Protein AF-A0A0B6YAU0-F1 (afdb_monomer)

Foldseek 3Di:
DVVVVVVVVVVVVVVVVVVVVVLVVLLVQCVVQVVQFKKWKAFQVLVVPPPDDDDDPVPPPPWDWAFDDDDNQMTITGTPPFAEDEQAAWEFEVVQCVVPPPPVDPPFWWKKKWWKDFDPDLVVVLVVLVVDPPVQADELVVFWGWGTWDPPPRTITITIGGSVSVSVQSVCNRVVRYDYDSGIDTRIMMTHHYDYHHHYPDDPPPPPDPPVPPDPDDDDDDDDDDDDDDDDDDDDDDDDDDDDDDDDDDDDDDDDD

Nearest PDB structures (foldseek):
  4nl4-assembly1_H  TM=3.485E-01  e=1.132E-01  Klebsiella pneumoniae subsp. pneumoniae MGH 78578
  3egn-assembly1_A  TM=3.105E-01  e=4.597E+00  Homo sapiens
  6fxd-assembly1_B-2  TM=3.832E-01  e=7.939E+00  Pseudomonas fluorescens
  2pd1-assembly1_A  TM=3.418E-01  e=8.436E+00  Nitrosomonas europaea

Sequence (257 aa):
MLFLTFGNLLMLSIRFVSETIRYRNYWRIMQRLIRTASILVHRSKSFQSNSLLRPSLLDLAESSENGEFLDDYIRISSLQPVQKIDLSSWTAYTSYLETHNVVKEPNQNICILMEARRPRDLNKFVDNTMRIPPAYRVHVLSLGCPIAWKTAEPFGIILHCSFSGLVSLSDAFGQGRLTLDEDLELTGFATVTTTGSPQKLVPQLGETLSVKENDYFSRRDHSGVVEETSLELRRGECSVPLDVSNQERRSAAPLDV

Mean predicted aligned error: 14.08 Å

Secondary structure (DSSP, 8-state):
-HHHHHHHHHHHHHHHHHHHHHHHHHHHHHHHHTTTSEEEEEETTTTTTSTTSS--SS--TT-EEEEEEE-SSEEEEEEESPPEEE-TT-EE-HHHHHHH-----GGG-EEEEEEEE--S-HHHHHHHHHTS-GGG-EEGGGT-EEEEEE-SSSEEEEEEE-HHHHHHHHHHHHTT-EE--TT-EEEEEEEEEEES-PEESS--TT--------S-----------------------PPPP---------------

Radius of gyration: 27.41 Å; Cα contacts (8 Å, |Δi|>4): 334; chains: 1; bounding box: 76×69×85 Å

Structure (mmCIF, N/CA/C/O backbone):
data_AF-A0A0B6YAU0-F1
#
_entry.id   AF-A0A0B6YAU0-F1
#
loop_
_atom_site.group_PDB
_atom_site.id
_atom_site.type_symbol
_atom_site.label_atom_id
_atom_site.label_alt_id
_atom_site.label_comp_id
_atom_site.label_asym_id
_atom_site.label_entity_id
_atom_site.label_seq_id
_atom_site.pdbx_PDB_ins_code
_atom_site.Cartn_x
_atom_site.Cartn_y
_atom_site.Cartn_z
_atom_site.occupancy
_atom_site.B_iso_or_equiv
_atom_site.auth_seq_id
_atom_site.auth_comp_id
_atom_site.auth_asym_id
_atom_site.auth_atom_id
_atom_site.pdbx_PDB_model_num
ATOM 1 N N . MET A 1 1 ? 27.475 -9.395 -31.698 1.00 76.94 1 MET A N 1
ATOM 2 C CA . MET A 1 1 ? 26.621 -10.099 -30.712 1.00 76.94 1 MET A CA 1
ATOM 3 C C . MET A 1 1 ? 27.115 -9.926 -29.275 1.00 76.94 1 MET A C 1
ATOM 5 O O . MET A 1 1 ? 26.345 -9.415 -28.477 1.00 76.94 1 MET A O 1
ATOM 9 N N . LEU A 1 2 ? 28.383 -10.231 -28.952 1.00 89.38 2 LEU A N 1
ATOM 10 C CA . LEU A 1 2 ? 28.915 -10.139 -27.574 1.00 89.38 2 LEU A CA 1
ATOM 11 C C . LEU A 1 2 ? 28.793 -8.752 -26.909 1.00 89.38 2 LEU A C 1
ATOM 13 O O . LEU A 1 2 ? 28.494 -8.660 -25.723 1.00 89.38 2 LEU A O 1
ATOM 17 N N . PHE A 1 3 ? 28.974 -7.667 -27.668 1.00 89.44 3 PHE A N 1
ATOM 18 C CA . PHE A 1 3 ? 28.852 -6.305 -27.131 1.00 89.44 3 PHE A CA 1
ATOM 19 C C . PHE A 1 3 ? 27.415 -5.967 -26.688 1.00 89.44 3 PHE A C 1
ATOM 21 O O . PHE A 1 3 ? 27.214 -5.381 -25.629 1.00 89.44 3 PHE A O 1
ATOM 28 N N . LEU A 1 4 ? 26.406 -6.401 -27.455 1.00 91.56 4 LEU A N 1
ATOM 29 C CA . LEU A 1 4 ? 24.991 -6.179 -27.127 1.00 91.56 4 LEU A CA 1
ATOM 30 C C . LEU A 1 4 ? 24.555 -7.009 -25.916 1.00 91.56 4 LEU A C 1
ATOM 32 O O . LEU A 1 4 ? 23.854 -6.507 -25.041 1.00 91.56 4 LEU A O 1
ATOM 36 N N . THR A 1 5 ? 25.004 -8.264 -25.826 1.00 94.25 5 THR A N 1
ATOM 37 C CA . THR A 1 5 ? 24.710 -9.115 -24.665 1.00 94.25 5 THR A CA 1
ATOM 38 C C . THR A 1 5 ? 25.368 -8.578 -23.397 1.00 94.25 5 THR A C 1
ATOM 40 O O . THR A 1 5 ? 24.729 -8.561 -22.348 1.00 94.25 5 THR A O 1
ATOM 43 N N . PHE A 1 6 ? 26.605 -8.077 -23.493 1.00 95.06 6 PHE A N 1
ATOM 44 C CA . PHE A 1 6 ? 27.296 -7.455 -22.363 1.00 95.06 6 PHE A CA 1
ATOM 45 C C . PHE A 1 6 ? 26.604 -6.162 -21.912 1.00 95.06 6 PHE A C 1
ATOM 47 O O . PHE A 1 6 ? 26.377 -5.980 -20.718 1.00 95.06 6 PHE A O 1
ATOM 54 N N . GLY A 1 7 ? 26.188 -5.308 -22.854 1.00 94.62 7 GLY A N 1
ATOM 55 C CA . GLY A 1 7 ? 25.425 -4.094 -22.550 1.00 94.62 7 GLY A CA 1
ATOM 56 C C . GLY A 1 7 ? 24.106 -4.389 -21.826 1.00 94.62 7 GLY A C 1
ATOM 57 O O . GLY A 1 7 ? 23.814 -3.773 -20.803 1.00 94.62 7 GLY A O 1
ATOM 58 N N . ASN A 1 8 ? 23.343 -5.383 -22.292 1.00 93.25 8 ASN A N 1
ATOM 59 C CA . ASN A 1 8 ? 22.102 -5.798 -21.632 1.00 93.25 8 ASN A CA 1
ATOM 60 C C . ASN A 1 8 ? 22.349 -6.359 -20.224 1.00 93.25 8 ASN A C 1
ATOM 62 O O . ASN A 1 8 ? 21.618 -6.021 -19.294 1.00 93.25 8 ASN A O 1
ATOM 66 N N . LEU A 1 9 ? 23.392 -7.173 -20.044 1.00 94.75 9 LEU A N 1
ATOM 67 C CA . LEU A 1 9 ? 23.747 -7.733 -18.740 1.00 94.75 9 LEU A CA 1
ATOM 68 C C . LEU A 1 9 ? 24.193 -6.643 -17.755 1.00 94.75 9 LEU A C 1
ATOM 70 O O . LEU A 1 9 ? 23.787 -6.664 -16.591 1.00 94.75 9 LEU A O 1
ATOM 74 N N . LEU A 1 10 ? 24.957 -5.653 -18.226 1.00 95.12 10 LEU A N 1
ATOM 75 C CA . LEU A 1 10 ? 25.342 -4.487 -17.433 1.00 95.12 10 LEU A CA 1
ATOM 76 C C . LEU A 1 10 ? 24.108 -3.678 -17.009 1.00 95.12 10 LEU A C 1
ATOM 78 O O . LEU A 1 10 ? 23.966 -3.357 -15.831 1.00 95.12 10 LEU A O 1
ATOM 82 N N . MET A 1 11 ? 23.181 -3.409 -17.932 1.00 93.44 11 MET A N 1
ATOM 83 C CA . MET A 1 11 ? 21.942 -2.682 -17.631 1.00 93.44 11 MET A CA 1
ATOM 84 C C . MET A 1 11 ? 21.054 -3.427 -16.629 1.00 93.44 11 MET A C 1
ATOM 86 O O . MET A 1 11 ? 20.504 -2.805 -15.719 1.00 93.44 11 MET A O 1
ATOM 90 N N . LEU A 1 12 ? 20.940 -4.752 -16.754 1.00 93.31 12 LEU A N 1
ATOM 91 C CA . LEU A 1 12 ? 20.223 -5.585 -15.785 1.00 93.31 12 LEU A CA 1
ATOM 92 C C . LEU A 1 12 ? 20.888 -5.545 -14.407 1.00 93.31 12 LEU A C 1
ATOM 94 O O . LEU A 1 12 ? 20.199 -5.390 -13.402 1.00 93.31 12 LEU A O 1
ATOM 98 N N . SER A 1 13 ? 22.219 -5.608 -14.361 1.00 93.81 13 SER A N 1
ATOM 99 C CA . SER A 1 13 ? 22.981 -5.539 -13.110 1.00 93.81 13 SER A CA 1
ATOM 100 C C . SER A 1 13 ? 22.808 -4.184 -12.419 1.00 93.81 13 SER A C 1
ATOM 102 O O . SER A 1 13 ? 22.549 -4.134 -11.220 1.00 93.81 13 SER A O 1
ATOM 104 N N . ILE A 1 14 ? 22.875 -3.081 -13.173 1.00 93.25 14 ILE A N 1
ATOM 105 C CA . ILE A 1 14 ? 22.657 -1.726 -12.645 1.00 93.25 14 ILE A CA 1
ATOM 106 C C . ILE A 1 14 ? 21.236 -1.586 -12.088 1.00 93.25 14 ILE A C 1
ATOM 108 O O . ILE A 1 14 ? 21.062 -1.060 -10.988 1.00 93.25 14 ILE A O 1
ATOM 112 N N . ARG A 1 15 ? 20.224 -2.087 -12.809 1.00 89.12 15 ARG A N 1
ATOM 113 C CA . ARG A 1 15 ? 18.831 -2.080 -12.336 1.00 89.12 15 ARG A CA 1
ATOM 114 C C . ARG A 1 15 ? 18.668 -2.885 -11.053 1.00 89.12 15 ARG A C 1
ATOM 116 O O . ARG A 1 15 ? 18.127 -2.359 -10.090 1.00 89.12 15 ARG A O 1
ATOM 123 N N . PHE A 1 16 ? 19.206 -4.101 -11.009 1.00 90.12 16 PHE A N 1
ATOM 124 C CA . PHE A 1 16 ? 19.143 -4.956 -9.827 1.00 90.12 16 PHE A CA 1
ATOM 125 C C . PHE A 1 16 ? 19.805 -4.305 -8.605 1.00 90.12 16 PHE A C 1
ATOM 127 O O . PHE A 1 16 ? 19.235 -4.292 -7.513 1.00 90.12 16 PHE A O 1
ATOM 134 N N . VAL A 1 17 ? 20.990 -3.713 -8.782 1.00 93.00 17 VAL A N 1
ATOM 135 C CA . VAL A 1 17 ? 21.693 -2.997 -7.707 1.00 93.00 17 VAL A CA 1
ATOM 136 C C . VAL A 1 17 ? 20.882 -1.787 -7.242 1.00 93.00 17 VAL A C 1
ATOM 138 O O . VAL A 1 17 ? 20.733 -1.584 -6.037 1.00 93.00 17 VAL A O 1
ATOM 141 N N . SER A 1 18 ? 20.316 -1.014 -8.171 1.00 89.06 18 SER A N 1
ATOM 142 C CA . SER A 1 18 ? 19.471 0.141 -7.854 1.00 89.06 18 SER A CA 1
ATOM 143 C C . SER A 1 18 ? 18.229 -0.263 -7.053 1.00 89.06 18 SER A C 1
ATOM 145 O O . SER A 1 18 ? 17.986 0.299 -5.984 1.00 89.06 18 SER A O 1
ATOM 147 N N . GLU A 1 19 ? 17.499 -1.286 -7.503 1.00 88.06 19 GLU A N 1
ATOM 148 C CA . GLU A 1 19 ? 16.319 -1.821 -6.812 1.00 88.06 19 GLU A CA 1
ATOM 149 C C . GLU A 1 19 ? 16.678 -2.352 -5.420 1.00 88.06 19 GLU A C 1
ATOM 151 O O . GLU A 1 19 ? 15.989 -2.057 -4.443 1.00 88.06 19 GLU A O 1
ATOM 156 N N . THR A 1 20 ? 17.808 -3.052 -5.298 1.00 90.00 20 THR A N 1
ATOM 157 C CA . THR A 1 20 ? 18.287 -3.588 -4.017 1.00 90.00 20 THR A CA 1
ATOM 158 C C . THR A 1 20 ? 18.634 -2.474 -3.031 1.00 90.00 20 THR A C 1
ATOM 160 O O . THR A 1 20 ? 18.247 -2.536 -1.862 1.00 90.00 20 THR A O 1
ATOM 163 N N . ILE A 1 21 ? 19.354 -1.437 -3.475 1.00 90.25 21 ILE A N 1
ATOM 164 C CA . ILE A 1 21 ? 19.702 -0.279 -2.637 1.00 90.25 21 ILE A CA 1
ATOM 165 C C . ILE A 1 21 ? 18.430 0.435 -2.183 1.00 90.25 21 ILE A C 1
ATOM 167 O O . ILE A 1 21 ? 18.294 0.761 -1.001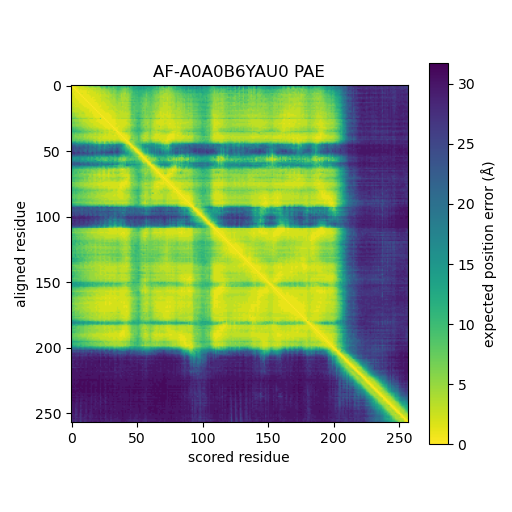 1.00 90.25 21 ILE A O 1
ATOM 171 N N . ARG A 1 22 ? 17.489 0.636 -3.109 1.00 87.50 22 ARG A N 1
ATOM 172 C CA . ARG A 1 22 ? 16.214 1.296 -2.847 1.00 87.50 22 ARG A CA 1
ATOM 173 C C . ARG A 1 22 ? 15.397 0.535 -1.801 1.00 87.50 22 ARG A C 1
ATOM 175 O O . ARG A 1 22 ? 15.045 1.116 -0.777 1.00 87.50 22 ARG A O 1
ATOM 182 N N . TYR A 1 23 ? 15.220 -0.774 -1.983 1.00 89.44 23 TYR A N 1
ATOM 183 C CA . TYR A 1 23 ? 14.543 -1.644 -1.018 1.00 89.44 23 TYR A CA 1
ATOM 184 C C . TYR A 1 23 ? 15.199 -1.584 0.371 1.00 89.44 23 TYR A C 1
ATOM 186 O O . TYR A 1 23 ? 14.520 -1.445 1.389 1.00 89.44 23 TYR A O 1
ATOM 194 N N . ARG A 1 24 ? 16.539 -1.608 0.433 1.00 91.38 24 ARG A N 1
ATOM 195 C CA . ARG A 1 24 ? 17.283 -1.499 1.701 1.00 91.38 24 ARG A CA 1
ATOM 196 C C . ARG A 1 24 ? 17.061 -0.164 2.407 1.00 91.38 24 ARG A C 1
ATOM 198 O O . ARG A 1 24 ? 17.038 -0.126 3.638 1.00 91.38 24 ARG A O 1
ATOM 205 N N . ASN A 1 25 ? 16.935 0.923 1.651 1.00 90.31 25 ASN A N 1
ATOM 206 C CA . ASN A 1 25 ? 16.669 2.244 2.210 1.00 90.31 25 ASN A CA 1
ATOM 207 C C . ASN A 1 25 ? 15.240 2.328 2.758 1.00 90.31 25 ASN A C 1
ATOM 209 O O . ASN A 1 25 ? 15.075 2.753 3.901 1.00 90.31 25 ASN A O 1
ATOM 213 N N . TYR A 1 26 ? 14.242 1.835 2.013 1.00 88.88 26 TYR A N 1
ATOM 214 C CA . TYR A 1 26 ? 12.853 1.755 2.484 1.00 88.88 26 TYR A CA 1
ATOM 215 C C . TYR A 1 26 ? 12.758 0.975 3.790 1.00 88.88 26 TYR A C 1
ATOM 217 O O . TYR A 1 26 ? 12.224 1.476 4.778 1.00 88.88 26 TYR A O 1
ATOM 225 N N . TRP A 1 27 ? 13.355 -0.220 3.806 1.00 92.94 27 TRP A N 1
ATOM 226 C CA . TRP A 1 27 ? 13.378 -1.104 4.963 1.00 92.94 27 TRP A CA 1
ATOM 227 C C . TRP A 1 27 ? 13.888 -0.380 6.211 1.00 92.94 27 TRP A C 1
ATOM 229 O O . TRP A 1 27 ? 13.237 -0.388 7.250 1.00 92.94 27 TRP A O 1
ATOM 239 N N . ARG A 1 28 ? 15.036 0.303 6.121 1.00 93.62 28 ARG A N 1
ATOM 240 C CA . ARG A 1 28 ? 15.627 1.007 7.271 1.00 93.62 28 ARG A CA 1
ATOM 241 C C . ARG A 1 28 ? 14.755 2.149 7.776 1.00 93.62 28 ARG A C 1
ATOM 243 O O . ARG A 1 28 ? 14.601 2.301 8.986 1.00 93.62 28 ARG A O 1
ATOM 250 N N . ILE A 1 29 ? 14.215 2.951 6.862 1.00 92.88 29 ILE A N 1
ATOM 251 C CA . ILE A 1 29 ? 13.404 4.118 7.215 1.00 92.88 29 ILE A CA 1
ATOM 252 C C . ILE A 1 29 ? 12.101 3.656 7.862 1.00 92.88 29 ILE A C 1
ATOM 254 O O . ILE A 1 29 ? 11.787 4.087 8.968 1.00 92.88 29 ILE A O 1
ATOM 258 N N . MET A 1 30 ? 11.400 2.701 7.253 1.00 93.12 30 MET A N 1
ATOM 259 C CA . MET A 1 30 ? 10.167 2.149 7.815 1.00 93.12 30 MET A CA 1
ATOM 260 C C . MET A 1 30 ? 10.405 1.468 9.164 1.00 93.12 30 MET A C 1
ATOM 262 O O . MET A 1 30 ? 9.624 1.663 10.089 1.00 93.12 30 MET A O 1
ATOM 266 N N . GLN A 1 31 ? 11.509 0.732 9.320 1.00 93.25 31 GLN A N 1
ATOM 267 C CA . GLN A 1 31 ? 11.840 0.065 10.581 1.00 93.25 31 GLN A CA 1
ATOM 268 C C . GLN A 1 31 ? 12.091 1.069 11.714 1.00 93.25 31 GLN A C 1
ATOM 270 O O . GLN A 1 31 ? 11.776 0.787 12.872 1.00 93.25 31 GLN A O 1
ATOM 275 N N . ARG A 1 32 ? 12.649 2.242 11.391 1.00 92.56 32 ARG A N 1
ATOM 276 C CA . ARG A 1 32 ? 12.799 3.347 12.342 1.00 92.56 32 ARG A CA 1
ATOM 277 C C . ARG A 1 32 ? 11.441 3.950 12.694 1.00 92.56 32 ARG A C 1
ATOM 279 O O . ARG A 1 32 ? 11.136 4.096 13.872 1.00 92.56 32 ARG A O 1
ATOM 286 N N . LEU A 1 33 ? 10.647 4.283 11.678 1.00 92.00 33 LEU A N 1
ATOM 287 C CA . LEU A 1 33 ? 9.403 5.032 11.843 1.00 92.00 33 LEU A CA 1
ATOM 288 C C . LEU A 1 33 ? 8.309 4.240 12.544 1.00 92.00 33 LEU A C 1
ATOM 290 O O . LEU A 1 33 ? 7.585 4.807 13.352 1.00 92.00 33 LEU A O 1
ATOM 294 N N . ILE A 1 34 ? 8.221 2.932 12.305 1.00 91.00 34 ILE A N 1
ATOM 295 C CA . ILE A 1 34 ? 7.114 2.117 12.817 1.00 91.00 34 ILE A CA 1
ATOM 296 C C . ILE A 1 34 ? 7.027 2.073 14.347 1.00 91.00 34 ILE A C 1
ATOM 298 O O . ILE A 1 34 ? 5.989 1.739 14.908 1.00 91.00 34 ILE A O 1
ATOM 302 N N . ARG A 1 35 ? 8.125 2.403 15.032 1.00 86.69 35 ARG A N 1
ATOM 303 C CA . ARG A 1 35 ? 8.190 2.451 16.496 1.00 86.69 35 ARG A CA 1
ATOM 304 C C . ARG A 1 35 ? 7.756 3.795 17.075 1.00 86.69 35 ARG A C 1
ATOM 306 O O . ARG A 1 35 ? 7.475 3.859 18.266 1.00 86.69 35 ARG A O 1
ATOM 313 N N . THR A 1 36 ? 7.763 4.860 16.275 1.00 87.88 36 THR A N 1
ATOM 314 C CA . THR A 1 36 ? 7.652 6.243 16.765 1.00 87.88 36 THR A CA 1
ATOM 315 C C . THR A 1 36 ? 6.527 7.038 16.117 1.00 87.88 36 THR A C 1
ATOM 317 O O . THR A 1 36 ? 6.122 8.062 16.665 1.00 87.88 36 THR A O 1
ATOM 320 N N . ALA A 1 37 ? 6.047 6.620 14.948 1.00 91.19 37 ALA A N 1
ATOM 321 C CA . ALA A 1 37 ? 5.083 7.362 14.154 1.00 91.19 37 ALA A CA 1
ATOM 322 C C . ALA A 1 37 ? 4.239 6.429 13.278 1.00 91.19 37 ALA A C 1
ATOM 324 O O . ALA A 1 37 ? 4.594 5.276 13.018 1.00 91.19 37 ALA A O 1
ATOM 325 N N . SER A 1 38 ? 3.132 6.969 12.780 1.00 92.38 38 SER A N 1
ATOM 326 C CA . SER A 1 38 ? 2.416 6.366 11.662 1.00 92.38 38 SER A CA 1
ATOM 327 C C . SER A 1 38 ? 3.174 6.648 10.365 1.00 92.38 38 SER A C 1
ATOM 329 O O . SER A 1 38 ? 3.683 7.746 10.162 1.00 92.38 38 SER A O 1
ATOM 331 N N . ILE A 1 39 ? 3.282 5.656 9.492 1.00 94.00 39 ILE A N 1
ATOM 332 C CA . ILE A 1 39 ? 3.971 5.757 8.207 1.00 94.00 39 ILE A CA 1
ATOM 333 C C . ILE A 1 39 ? 2.911 5.999 7.148 1.00 94.00 39 ILE A C 1
ATOM 335 O O . ILE A 1 39 ? 2.078 5.125 6.942 1.00 94.00 39 ILE A O 1
ATOM 339 N N . LEU A 1 40 ? 2.962 7.139 6.469 1.00 93.50 40 LEU A N 1
ATOM 340 C CA . LEU A 1 40 ? 2.121 7.462 5.322 1.00 93.50 40 LEU A CA 1
ATOM 341 C C . LEU A 1 40 ? 2.893 7.205 4.030 1.00 93.50 40 LEU A C 1
ATOM 343 O O . LEU A 1 40 ? 4.035 7.648 3.889 1.00 93.50 40 LEU A O 1
ATOM 347 N N . VAL A 1 41 ? 2.274 6.503 3.084 1.00 93.00 41 VAL A N 1
ATOM 348 C CA . VAL A 1 41 ? 2.877 6.163 1.794 1.00 93.00 41 VAL A CA 1
ATOM 349 C C . VAL A 1 41 ? 1.995 6.669 0.663 1.00 93.00 41 VAL A C 1
ATOM 351 O O . VAL A 1 41 ? 0.866 6.212 0.482 1.00 93.00 41 VAL A O 1
ATOM 354 N N . HIS A 1 42 ? 2.547 7.580 -0.137 1.00 91.31 42 HIS A N 1
ATOM 355 C CA . HIS A 1 42 ? 1.910 8.163 -1.318 1.00 91.31 42 HIS A CA 1
ATOM 356 C C . HIS A 1 42 ? 2.766 7.943 -2.566 1.00 91.31 42 HIS A C 1
ATOM 358 O O . HIS A 1 42 ? 3.987 7.805 -2.480 1.00 91.31 42 HIS A O 1
ATOM 364 N N . ARG A 1 43 ? 2.146 7.951 -3.753 1.00 89.50 43 ARG A N 1
ATOM 365 C CA . ARG A 1 43 ? 2.913 8.004 -5.005 1.00 89.50 43 ARG A CA 1
ATOM 366 C C . ARG A 1 43 ? 3.492 9.407 -5.181 1.00 89.50 43 ARG A C 1
ATOM 368 O O . ARG A 1 43 ? 2.786 10.404 -5.035 1.00 89.50 43 ARG A O 1
ATOM 375 N N . SER A 1 44 ? 4.763 9.486 -5.561 1.00 84.81 44 SER A N 1
ATOM 376 C CA . SER A 1 44 ? 5.492 10.754 -5.720 1.00 84.81 44 SER A CA 1
ATOM 377 C C . SER A 1 44 ? 4.783 11.716 -6.691 1.00 84.81 44 SER A C 1
ATOM 379 O O . SER A 1 44 ? 4.583 12.895 -6.401 1.00 84.81 44 SER A O 1
ATOM 381 N N . LYS A 1 45 ? 4.266 11.183 -7.807 1.00 75.88 45 LYS A N 1
ATOM 382 C CA . LYS A 1 45 ? 3.577 11.959 -8.855 1.00 75.88 45 LYS A CA 1
ATOM 383 C C . LYS A 1 45 ? 2.129 12.344 -8.523 1.00 75.88 45 LYS A C 1
ATOM 385 O O . LYS A 1 45 ? 1.603 13.271 -9.131 1.00 75.88 45 LYS A O 1
ATOM 390 N N . SER A 1 46 ? 1.457 11.649 -7.600 1.00 62.69 46 SER A N 1
ATOM 391 C CA . SER A 1 46 ? 0.039 11.910 -7.295 1.00 62.69 46 SER A CA 1
ATOM 392 C C . SER A 1 46 ? -0.162 13.044 -6.291 1.00 62.69 46 SER A C 1
ATOM 394 O O . SER A 1 46 ? -1.232 13.652 -6.278 1.00 62.69 46 SER A O 1
ATOM 396 N N . PHE A 1 47 ? 0.859 13.365 -5.491 1.00 54.41 47 PHE A N 1
ATOM 397 C CA . PHE A 1 47 ? 0.766 14.379 -4.438 1.00 54.41 47 PHE A CA 1
ATOM 398 C C . PHE A 1 47 ? 0.523 15.797 -4.983 1.00 54.41 47 PHE A C 1
ATOM 400 O O . PHE A 1 47 ? -0.138 16.600 -4.339 1.00 54.41 47 PHE A O 1
ATOM 407 N N . GLN A 1 48 ? 0.983 16.102 -6.200 1.00 50.84 48 GLN A N 1
ATOM 408 C CA . GLN A 1 48 ? 0.895 17.458 -6.755 1.00 50.84 48 GLN A CA 1
ATOM 409 C C . GLN A 1 48 ? -0.495 17.853 -7.292 1.00 50.84 48 GLN A C 1
ATOM 411 O O . GLN A 1 48 ? -0.678 19.013 -7.644 1.00 50.84 48 GLN A O 1
ATOM 416 N N . SER A 1 49 ? -1.472 16.937 -7.388 1.00 48.22 49 SER A N 1
ATOM 417 C CA . SER A 1 49 ? -2.700 17.201 -8.170 1.00 48.22 49 SER A CA 1
ATOM 418 C C . SER A 1 49 ? -4.044 17.051 -7.449 1.00 48.22 49 SER A C 1
ATOM 420 O O . SER A 1 49 ? -5.047 17.478 -8.013 1.00 48.22 49 SER A O 1
ATOM 422 N N . ASN A 1 50 ? -4.118 16.487 -6.235 1.00 48.41 50 ASN A N 1
ATOM 423 C CA . ASN A 1 50 ? -5.413 16.057 -5.669 1.00 48.41 50 ASN A CA 1
ATOM 424 C C . ASN A 1 50 ? -5.762 16.555 -4.252 1.00 48.41 50 ASN A C 1
ATOM 426 O O . ASN A 1 50 ? -6.822 16.187 -3.754 1.00 48.41 50 ASN A O 1
ATOM 430 N N . SER A 1 51 ? -4.949 17.390 -3.598 1.00 45.78 51 SER A N 1
ATOM 431 C CA . SER A 1 51 ? -5.095 17.643 -2.151 1.00 45.78 51 SER A CA 1
ATOM 432 C C . SER A 1 51 ? -6.109 18.719 -1.729 1.00 45.78 51 SER A C 1
ATOM 434 O O . SER A 1 51 ? -6.173 19.019 -0.546 1.00 45.78 51 SER A O 1
ATOM 436 N N . LEU A 1 52 ? -6.876 19.342 -2.634 1.00 47.19 52 LEU A N 1
ATOM 437 C CA . LEU A 1 52 ? -7.661 20.535 -2.257 1.00 47.19 52 LEU A CA 1
ATOM 438 C C . LEU A 1 52 ? -9.184 20.360 -2.198 1.00 47.19 52 LEU A C 1
ATOM 440 O O . LEU A 1 52 ? -9.853 21.279 -1.742 1.00 47.19 52 LEU A O 1
ATOM 444 N N . LEU A 1 53 ? -9.765 19.241 -2.651 1.00 50.38 53 LEU A N 1
ATOM 445 C CA . LEU A 1 53 ? -11.230 19.170 -2.834 1.00 50.38 53 LEU A CA 1
ATOM 446 C C . LEU A 1 53 ? -11.920 17.878 -2.380 1.00 50.38 53 LEU A C 1
ATOM 448 O O . LEU A 1 53 ? -13.120 17.740 -2.623 1.00 50.38 53 LEU A O 1
ATOM 452 N N . ARG A 1 54 ? -11.230 16.912 -1.761 1.00 58.41 54 ARG A N 1
ATOM 453 C CA . ARG A 1 54 ? -11.893 15.669 -1.332 1.00 58.41 54 ARG A CA 1
ATOM 454 C C . ARG A 1 54 ? -11.519 15.256 0.086 1.00 58.41 54 ARG A C 1
ATOM 456 O O . ARG A 1 54 ? -10.331 15.241 0.386 1.00 58.41 54 ARG A O 1
ATOM 463 N N . PRO A 1 55 ? -12.512 14.871 0.912 1.00 62.94 55 PRO A N 1
ATOM 464 C CA . PRO A 1 55 ? -12.242 14.263 2.204 1.00 62.94 55 PRO A CA 1
ATOM 465 C C . PRO A 1 55 ? -11.502 12.945 1.966 1.00 62.94 55 PRO A C 1
ATOM 467 O O . PRO A 1 55 ? -12.012 12.061 1.275 1.00 62.94 55 PRO A O 1
ATOM 470 N N . SER A 1 56 ? -10.290 12.841 2.496 1.00 78.19 56 SER A N 1
ATOM 471 C CA . SER A 1 56 ? -9.498 11.613 2.519 1.00 78.19 56 SER A CA 1
ATOM 472 C C . SER A 1 56 ? -9.591 11.008 3.919 1.00 78.19 56 SER A C 1
ATOM 474 O O . SER A 1 56 ? -9.671 11.733 4.908 1.00 78.19 56 SER A O 1
ATOM 476 N N . LEU A 1 57 ? -9.589 9.677 4.020 1.00 74.50 57 LEU A N 1
ATOM 477 C CA . LEU A 1 57 ? -9.470 8.998 5.317 1.00 74.50 57 LEU A CA 1
ATOM 478 C C . LEU A 1 57 ? -8.070 9.170 5.914 1.00 74.50 57 LEU A C 1
ATOM 480 O O . LEU A 1 57 ? -7.888 8.962 7.111 1.00 74.50 57 LEU A O 1
ATOM 484 N N . LEU A 1 58 ? -7.094 9.511 5.072 1.00 75.69 58 LEU A N 1
ATOM 485 C CA . LEU A 1 58 ? -5.712 9.775 5.452 1.00 75.69 58 LEU A CA 1
ATOM 486 C C . LEU A 1 58 ? -5.493 11.241 5.852 1.00 75.69 58 LEU A C 1
ATOM 488 O O . LEU A 1 58 ? -4.483 11.538 6.487 1.00 75.69 58 LEU A O 1
ATOM 492 N N . ASP A 1 59 ? -6.429 12.138 5.523 1.00 70.44 59 ASP A N 1
ATOM 493 C CA . ASP A 1 59 ? -6.403 13.547 5.928 1.00 70.44 59 ASP A CA 1
ATOM 494 C C . ASP A 1 59 ? -6.939 13.678 7.360 1.00 70.44 59 ASP A C 1
ATOM 496 O O . ASP A 1 59 ? -8.080 14.063 7.630 1.00 70.44 59 ASP A O 1
ATOM 500 N N . LEU A 1 60 ? -6.119 13.218 8.303 1.00 65.69 60 LEU A N 1
ATOM 501 C CA . LEU A 1 60 ? -6.420 13.271 9.726 1.00 65.69 60 LEU A CA 1
ATOM 502 C C . LEU A 1 60 ? -6.103 14.685 10.212 1.00 65.69 60 LEU A C 1
ATOM 504 O O . LEU A 1 60 ? -4.936 15.077 10.276 1.00 65.69 60 LEU A O 1
ATOM 508 N N . ALA A 1 61 ? -7.171 15.424 10.532 1.00 57.19 61 ALA A N 1
ATOM 509 C CA . ALA A 1 61 ? -7.262 16.881 10.703 1.00 57.19 61 ALA A CA 1
ATOM 510 C C . ALA A 1 61 ? -6.304 17.543 11.723 1.00 57.19 61 ALA A C 1
ATOM 512 O O . ALA A 1 61 ? -6.364 18.752 11.926 1.00 57.19 61 ALA A O 1
ATOM 513 N N . GLU A 1 62 ? -5.409 16.786 12.354 1.00 64.81 62 GLU A N 1
ATOM 514 C CA . GLU A 1 62 ? -4.469 17.260 13.379 1.00 64.81 62 GLU A CA 1
ATOM 515 C C . GLU A 1 62 ? -3.067 16.640 13.232 1.00 64.81 62 GLU A C 1
ATOM 517 O O . GLU A 1 62 ? -2.253 16.691 14.155 1.00 64.81 62 GLU A O 1
ATOM 522 N N . SER A 1 63 ? -2.773 16.012 12.091 1.00 74.81 63 SER A N 1
ATOM 523 C CA . SER A 1 63 ? -1.500 15.321 11.888 1.00 74.81 63 SER A CA 1
ATOM 524 C C . SER A 1 63 ? -0.427 16.235 11.293 1.00 74.81 63 SER A C 1
ATOM 526 O O . SER A 1 63 ? -0.633 16.916 10.291 1.00 74.81 63 SER A O 1
ATOM 528 N N . SER A 1 64 ? 0.750 16.241 11.922 1.00 81.50 64 SER A N 1
ATOM 529 C CA . SER A 1 64 ? 1.955 16.823 11.335 1.00 81.50 64 SER A CA 1
ATOM 530 C C . SER A 1 64 ? 2.598 15.790 10.414 1.00 81.50 64 SER A C 1
ATOM 532 O O . SER A 1 64 ? 2.946 14.693 10.864 1.00 81.50 64 SER A O 1
ATOM 534 N N . GLU A 1 65 ? 2.724 16.129 9.130 1.00 87.31 65 GLU A N 1
ATOM 535 C CA . GLU A 1 65 ? 3.370 15.296 8.118 1.00 87.31 65 GLU A CA 1
ATOM 536 C C . GLU A 1 65 ? 4.826 15.735 7.917 1.00 87.31 65 GLU A C 1
ATOM 538 O O . GLU A 1 65 ? 5.097 16.798 7.356 1.00 87.31 65 GLU A O 1
ATOM 543 N N . ASN A 1 66 ? 5.775 14.879 8.299 1.00 87.25 66 ASN A N 1
ATOM 544 C CA . ASN A 1 66 ? 7.193 15.095 8.022 1.00 87.25 66 ASN A CA 1
ATOM 545 C C . ASN A 1 66 ? 7.653 14.155 6.905 1.00 87.25 66 ASN A C 1
ATOM 547 O O . ASN A 1 66 ? 7.528 12.937 7.012 1.00 87.25 66 ASN A O 1
ATOM 551 N N . GLY A 1 67 ? 8.194 14.706 5.818 1.00 87.75 67 GLY A N 1
ATOM 552 C CA . GLY A 1 67 ? 8.747 13.907 4.722 1.00 87.75 67 GLY A CA 1
ATOM 553 C C . GLY A 1 67 ? 10.054 13.227 5.136 1.00 87.75 67 GLY A C 1
ATOM 554 O O . GLY A 1 67 ? 11.038 13.902 5.422 1.00 87.75 67 GLY A O 1
ATOM 555 N N . GLU A 1 68 ? 10.073 11.895 5.141 1.00 91.06 68 GLU A N 1
ATOM 556 C CA . GLU A 1 68 ? 11.219 11.092 5.601 1.00 91.06 68 GLU A CA 1
ATOM 557 C C . GLU A 1 68 ? 12.011 10.514 4.430 1.00 91.06 68 GLU A C 1
ATOM 559 O O . GLU A 1 68 ? 13.226 10.323 4.505 1.00 91.06 68 GLU A O 1
ATOM 564 N N . PHE A 1 69 ? 11.311 10.221 3.335 1.00 90.88 69 PHE A N 1
ATOM 565 C CA . PHE A 1 69 ? 11.901 9.684 2.124 1.00 90.88 69 PHE A CA 1
ATOM 566 C C . PHE A 1 69 ? 11.087 10.090 0.896 1.00 90.88 69 PHE A C 1
ATOM 568 O O . PHE A 1 69 ? 9.855 10.061 0.912 1.00 90.88 69 PHE A O 1
ATOM 575 N N . LEU A 1 70 ? 11.784 10.410 -0.190 1.00 91.50 70 LEU A N 1
ATOM 576 C CA . LEU A 1 70 ? 11.187 10.731 -1.478 1.00 91.50 70 LEU A CA 1
ATOM 577 C C . LEU A 1 70 ? 12.059 10.166 -2.599 1.00 91.50 70 LEU A C 1
ATOM 579 O O . LEU A 1 70 ? 13.266 10.405 -2.624 1.00 91.50 70 LEU A O 1
ATOM 583 N N . ASP A 1 71 ? 11.433 9.464 -3.537 1.00 89.81 71 ASP A N 1
ATOM 584 C CA . ASP A 1 71 ? 12.022 9.132 -4.833 1.00 89.81 71 ASP A CA 1
ATOM 585 C C . ASP A 1 71 ? 11.023 9.379 -5.981 1.00 89.81 71 ASP A C 1
ATOM 587 O O . ASP A 1 71 ? 9.989 10.032 -5.808 1.00 89.81 71 ASP A O 1
ATOM 591 N N . ASP A 1 72 ? 11.339 8.880 -7.177 1.00 88.75 72 ASP A N 1
ATOM 592 C CA . ASP A 1 72 ? 10.516 9.057 -8.380 1.00 88.75 72 ASP A CA 1
ATOM 593 C C . ASP A 1 72 ? 9.154 8.336 -8.319 1.00 88.75 72 ASP A C 1
ATOM 595 O O . ASP A 1 72 ? 8.249 8.637 -9.109 1.00 88.75 72 ASP A O 1
ATOM 599 N N . TYR A 1 73 ? 9.001 7.374 -7.406 1.00 89.88 73 TYR A N 1
ATOM 600 C CA . TYR A 1 73 ? 7.867 6.455 -7.320 1.00 89.88 73 TYR A CA 1
ATOM 601 C C . TYR A 1 73 ? 7.031 6.704 -6.065 1.00 89.88 73 TYR A C 1
ATOM 603 O O . TYR A 1 73 ? 5.807 6.831 -6.163 1.00 89.88 73 TYR A O 1
ATOM 611 N N . ILE A 1 74 ? 7.671 6.822 -4.900 1.00 91.56 74 ILE A N 1
ATOM 612 C CA . ILE A 1 74 ? 7.021 6.955 -3.597 1.00 91.56 74 ILE A CA 1
ATOM 613 C C . ILE A 1 74 ? 7.524 8.147 -2.800 1.00 91.56 74 ILE A C 1
ATOM 615 O O . ILE A 1 74 ? 8.679 8.563 -2.871 1.00 91.56 74 ILE A O 1
ATOM 619 N N . ARG A 1 75 ? 6.626 8.630 -1.952 1.00 92.06 75 ARG A N 1
ATOM 620 C CA . ARG A 1 75 ? 6.923 9.472 -0.807 1.00 92.06 75 ARG A CA 1
ATOM 621 C C . ARG A 1 75 ? 6.513 8.714 0.446 1.00 92.06 75 ARG A C 1
ATOM 623 O O . ARG A 1 75 ? 5.383 8.230 0.526 1.00 92.06 75 ARG A O 1
ATOM 630 N N . ILE A 1 76 ? 7.432 8.623 1.398 1.00 92.88 76 ILE A N 1
ATOM 631 C CA . ILE A 1 76 ? 7.171 8.100 2.735 1.00 92.88 76 ILE A CA 1
ATOM 632 C C . ILE A 1 76 ? 7.267 9.274 3.699 1.00 92.88 76 ILE A C 1
ATOM 634 O O . ILE A 1 76 ? 8.302 9.946 3.770 1.00 92.88 76 ILE A O 1
ATOM 638 N N . SER A 1 77 ? 6.201 9.491 4.451 1.00 93.19 77 SER A N 1
ATOM 639 C CA . SER A 1 77 ? 6.126 10.534 5.463 1.00 93.19 77 SER A CA 1
ATOM 640 C C . SER A 1 77 ? 5.818 9.925 6.827 1.00 93.19 77 SER A C 1
ATOM 642 O O . SER A 1 77 ? 5.145 8.896 6.922 1.00 93.19 77 SER A O 1
ATOM 644 N N . SER A 1 78 ? 6.316 10.547 7.889 1.00 93.00 78 SER A N 1
ATOM 645 C CA . SER A 1 78 ? 5.917 10.238 9.256 1.00 93.00 78 SER A CA 1
ATOM 646 C C . SER A 1 78 ? 4.752 11.137 9.667 1.00 93.00 78 SER A C 1
ATOM 648 O O . SER A 1 78 ? 4.768 12.344 9.434 1.00 93.00 78 SER A O 1
ATOM 650 N N . LEU A 1 79 ? 3.723 10.526 10.248 1.00 90.38 79 LEU A N 1
ATOM 651 C CA . LEU A 1 79 ? 2.555 11.192 10.810 1.00 90.38 79 LEU A CA 1
ATOM 652 C C . LEU A 1 79 ? 2.625 11.128 12.331 1.00 90.38 79 LEU A C 1
ATOM 654 O O . LEU A 1 79 ? 2.742 10.043 12.918 1.00 90.38 79 LEU A O 1
ATOM 658 N N . GLN A 1 80 ? 2.535 12.299 12.955 1.00 88.25 80 GLN A N 1
ATOM 659 C CA . GLN A 1 80 ? 2.419 12.447 14.400 1.00 88.25 80 GLN A CA 1
ATOM 660 C C . GLN A 1 80 ? 1.181 13.284 14.750 1.00 88.25 80 GLN A C 1
ATOM 662 O O . GLN A 1 80 ? 0.967 14.318 14.116 1.00 88.25 80 GLN A O 1
ATOM 667 N N . PRO A 1 81 ? 0.378 12.868 15.748 1.00 88.25 81 PRO A N 1
ATOM 668 C CA . PRO A 1 81 ? 0.535 11.662 16.576 1.00 88.25 81 PRO A CA 1
ATOM 669 C C . PRO A 1 81 ? 0.307 10.348 15.799 1.00 88.25 81 PRO A C 1
ATOM 671 O O . PRO A 1 81 ? -0.103 10.362 14.638 1.00 88.25 81 PRO A O 1
ATOM 674 N N . VAL A 1 82 ? 0.610 9.202 16.428 1.00 89.06 82 VAL A N 1
ATOM 675 C CA . VAL A 1 82 ? 0.289 7.879 15.861 1.00 89.06 82 VAL A CA 1
ATOM 676 C C . VAL A 1 82 ? -1.215 7.804 15.632 1.00 89.06 82 VAL A C 1
ATOM 678 O O . VAL A 1 82 ? -2.008 8.039 16.544 1.00 89.06 82 VAL A O 1
ATOM 681 N N . GLN A 1 83 ? -1.597 7.478 14.404 1.00 91.06 83 GLN A N 1
ATOM 682 C CA . GLN A 1 83 ? -2.984 7.504 13.973 1.00 91.06 83 GLN A CA 1
ATOM 683 C C . GLN A 1 83 ? -3.744 6.329 14.575 1.00 91.06 83 GLN A C 1
ATOM 685 O O . GLN A 1 83 ? -3.262 5.190 14.589 1.00 91.06 83 GLN A O 1
ATOM 690 N N . LYS A 1 84 ? -4.939 6.615 15.085 1.00 92.88 84 LYS A N 1
ATOM 691 C CA . LYS A 1 84 ? -5.790 5.648 15.770 1.00 92.88 84 LYS A CA 1
ATOM 692 C C . LYS A 1 84 ? -7.157 5.602 15.107 1.00 92.88 84 LYS A C 1
ATOM 694 O O . LYS A 1 84 ? -7.792 6.637 14.936 1.00 92.88 84 LYS A O 1
ATOM 699 N N . ILE A 1 85 ? -7.608 4.404 14.756 1.00 92.56 85 ILE A N 1
ATOM 700 C CA . ILE A 1 85 ? -8.885 4.174 14.079 1.00 92.56 85 ILE A CA 1
ATOM 701 C C . ILE A 1 85 ? -9.773 3.312 14.961 1.00 92.56 85 ILE A C 1
ATOM 703 O O . ILE A 1 85 ? -9.391 2.215 15.368 1.00 92.56 85 ILE A O 1
ATOM 707 N N . ASP A 1 86 ? -10.981 3.798 15.224 1.00 93.62 86 ASP A N 1
ATOM 708 C CA . ASP A 1 86 ? -12.031 2.990 15.827 1.00 93.62 86 ASP A CA 1
ATOM 709 C C . ASP A 1 86 ? -12.758 2.165 14.757 1.00 93.62 86 ASP A C 1
ATOM 711 O O . ASP A 1 86 ? -13.317 2.700 13.795 1.00 93.62 86 ASP A O 1
ATOM 715 N N . LEU A 1 87 ? -12.738 0.847 14.940 1.00 93.75 87 LEU A N 1
ATOM 716 C CA . LEU A 1 87 ? -13.355 -0.133 14.057 1.00 93.75 87 LEU A CA 1
ATOM 717 C C . LEU A 1 87 ? -14.838 -0.356 14.359 1.00 93.75 87 LEU A C 1
ATOM 719 O O . LEU A 1 87 ? -15.482 -1.081 13.613 1.00 93.75 87 LEU A O 1
ATOM 723 N N . SER A 1 88 ? -15.413 0.267 15.390 1.00 92.94 88 SER A N 1
ATOM 724 C CA . SER A 1 88 ? -16.825 0.084 15.774 1.00 92.94 88 SER A CA 1
ATOM 725 C C . SER A 1 88 ? -17.839 0.345 14.646 1.00 92.94 88 SER A C 1
ATOM 727 O O . SER A 1 88 ? -18.904 -0.273 14.605 1.00 92.94 88 SER A O 1
ATOM 729 N N . SER A 1 89 ? -17.507 1.244 13.715 1.00 92.25 89 SER A N 1
ATOM 730 C CA . SER A 1 89 ? -18.316 1.583 12.532 1.00 92.25 89 SER A CA 1
ATOM 731 C C . SER A 1 89 ? -17.912 0.826 11.262 1.00 92.25 89 SER A C 1
ATOM 733 O O . SER A 1 89 ? -18.509 1.021 10.204 1.00 92.25 89 SER A O 1
ATOM 735 N N . TRP A 1 90 ? -16.880 -0.012 11.347 1.00 94.06 90 TRP A N 1
ATOM 736 C CA . TRP A 1 90 ? -16.354 -0.780 10.228 1.00 94.06 90 TRP A CA 1
ATOM 737 C C . TRP A 1 90 ? -16.993 -2.161 10.177 1.00 94.06 90 TRP A C 1
ATOM 739 O O . TRP A 1 90 ? -17.513 -2.661 11.170 1.00 94.06 90 TRP A O 1
ATOM 749 N N . THR A 1 91 ? -16.917 -2.803 9.017 1.00 92.62 91 THR A N 1
ATOM 750 C CA . THR A 1 91 ? -17.508 -4.124 8.780 1.00 92.62 91 THR A CA 1
ATOM 751 C C . THR A 1 91 ? -16.433 -5.176 8.551 1.00 92.62 91 THR A C 1
ATOM 753 O O . THR A 1 91 ? -15.467 -4.935 7.832 1.00 92.62 91 THR A O 1
ATOM 756 N N . ALA A 1 92 ? -16.582 -6.347 9.164 1.00 88.88 92 ALA A N 1
ATOM 757 C CA . ALA A 1 92 ? -15.718 -7.500 8.934 1.00 88.88 92 ALA A CA 1
ATOM 758 C C . ALA A 1 92 ? -16.463 -8.570 8.132 1.00 88.88 92 ALA A C 1
ATOM 760 O O . ALA A 1 92 ? -17.574 -8.974 8.491 1.00 88.88 92 ALA A O 1
ATOM 761 N N . TYR A 1 93 ? -15.816 -9.062 7.074 1.00 77.31 93 TYR A N 1
ATOM 762 C CA . TYR A 1 93 ? -16.276 -10.213 6.302 1.00 77.31 93 TYR A CA 1
ATOM 763 C C . TYR A 1 93 ? -15.624 -11.477 6.869 1.00 77.31 93 TYR A C 1
ATOM 765 O O . TYR A 1 93 ? -14.418 -11.688 6.746 1.00 77.31 93 TYR A O 1
ATOM 773 N N . THR A 1 94 ? -16.426 -12.305 7.535 1.00 62.53 94 THR A N 1
ATOM 774 C CA . THR A 1 94 ? -15.977 -13.502 8.266 1.00 62.53 94 THR A CA 1
ATOM 775 C C . THR A 1 94 ? -15.404 -14.591 7.354 1.00 62.53 94 THR A C 1
ATOM 777 O O . THR A 1 94 ? -14.499 -15.310 7.767 1.00 62.53 94 THR A O 1
ATOM 780 N N . SER A 1 95 ? -15.846 -14.659 6.094 1.00 57.75 95 SER A N 1
ATOM 781 C CA . SER A 1 95 ? -15.430 -15.682 5.123 1.00 57.75 95 SER A CA 1
ATOM 782 C C . SER A 1 95 ? -13.927 -15.683 4.812 1.00 57.75 95 SER A C 1
ATOM 784 O O . SER A 1 95 ? -13.342 -16.743 4.584 1.00 57.75 95 SER A O 1
ATOM 786 N N . TYR A 1 96 ? -13.278 -14.514 4.837 1.00 54.88 96 TYR A N 1
ATOM 787 C CA . TYR A 1 96 ? -11.838 -14.394 4.575 1.00 54.88 96 TYR A CA 1
ATOM 788 C C . TYR A 1 96 ? -10.980 -14.746 5.793 1.00 54.88 96 TYR A C 1
ATOM 790 O O . TYR A 1 96 ? -9.912 -15.340 5.642 1.00 54.88 96 TYR A O 1
ATOM 798 N N . LEU A 1 97 ? -11.455 -14.421 6.998 1.00 55.31 97 LEU A N 1
ATOM 799 C CA . LEU A 1 97 ? -10.718 -14.661 8.239 1.00 55.31 97 LEU A CA 1
ATOM 800 C C . LEU A 1 97 ? -10.592 -16.160 8.535 1.00 55.31 97 LEU A C 1
ATOM 802 O O . LEU A 1 97 ? -9.535 -16.618 8.954 1.00 55.31 97 LEU A O 1
ATOM 806 N N . GLU A 1 98 ? -11.630 -16.948 8.258 1.00 55.72 98 GLU A N 1
ATOM 807 C CA . GLU A 1 98 ? -11.650 -18.382 8.577 1.00 55.72 98 GLU A CA 1
ATOM 808 C C . GLU A 1 98 ? -10.703 -19.215 7.693 1.00 55.72 98 GLU A C 1
ATOM 810 O O . GLU A 1 98 ? -10.162 -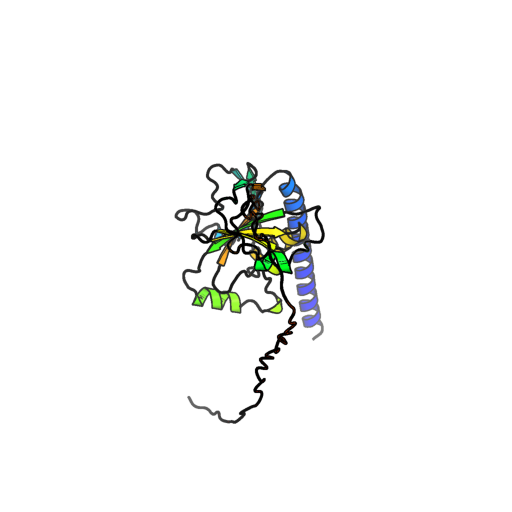20.220 8.147 1.00 55.72 98 GLU A O 1
ATOM 815 N N . THR A 1 99 ? -10.427 -18.766 6.465 1.00 52.34 99 THR A N 1
ATOM 816 C CA . THR A 1 99 ? -9.543 -19.461 5.510 1.00 52.34 99 THR A CA 1
ATOM 817 C C . THR A 1 99 ? -8.094 -18.963 5.520 1.00 52.34 99 THR A C 1
ATOM 819 O O . THR A 1 99 ? -7.193 -19.722 5.170 1.00 52.34 99 THR A O 1
ATOM 822 N N . HIS A 1 100 ? -7.840 -17.719 5.948 1.00 51.19 100 HIS A N 1
ATOM 823 C CA . HIS A 1 100 ? -6.519 -17.071 5.862 1.00 51.19 100 HIS A CA 1
ATOM 824 C C . HIS A 1 100 ? -5.886 -16.768 7.232 1.00 51.19 100 HIS A C 1
ATOM 826 O O . HIS A 1 100 ? -4.920 -16.006 7.322 1.00 51.19 100 HIS A O 1
ATOM 832 N N . ASN A 1 101 ? -6.389 -17.395 8.300 1.00 45.97 101 ASN A N 1
ATOM 833 C CA . ASN A 1 101 ? -5.854 -17.336 9.664 1.00 45.97 101 ASN A CA 1
ATOM 834 C C . ASN A 1 101 ? -4.487 -18.028 9.804 1.00 45.97 101 ASN A C 1
ATOM 836 O O . ASN A 1 101 ? -4.319 -18.932 10.613 1.00 45.97 101 ASN A O 1
ATOM 840 N N . VAL A 1 102 ? -3.470 -17.605 9.052 1.00 49.78 102 VAL A N 1
ATOM 841 C CA . VAL A 1 102 ? -2.085 -17.881 9.434 1.00 49.78 102 VAL A CA 1
ATOM 842 C C . VAL A 1 102 ? -1.147 -16.761 8.974 1.00 49.78 102 VAL A C 1
ATOM 844 O O . VAL A 1 102 ? -0.244 -16.969 8.164 1.00 49.78 102 VAL A O 1
ATOM 847 N N . VAL A 1 103 ? -1.277 -15.560 9.548 1.00 51.59 103 VAL A N 1
ATOM 848 C CA . VAL A 1 103 ? -0.067 -14.737 9.709 1.00 51.59 103 VAL A CA 1
ATOM 849 C C . VAL A 1 103 ? 0.778 -15.468 10.756 1.00 51.59 103 VAL A C 1
ATOM 851 O O . VAL A 1 103 ? 0.543 -15.352 11.955 1.00 51.59 103 VAL A O 1
ATOM 854 N N . LYS A 1 104 ? 1.698 -16.319 10.281 1.00 50.69 104 LYS A N 1
ATOM 855 C CA . LYS A 1 104 ? 2.509 -17.263 11.081 1.00 50.69 104 LYS A CA 1
ATOM 856 C C . LYS A 1 104 ? 3.414 -16.597 12.124 1.00 50.69 104 LYS A C 1
ATOM 858 O O . LYS A 1 104 ? 4.020 -17.300 12.925 1.00 50.69 104 LYS A O 1
ATOM 863 N N . GLU A 1 105 ? 3.512 -15.271 12.135 1.00 52.53 105 GLU A N 1
ATOM 864 C CA . GLU A 1 105 ? 4.453 -14.536 12.975 1.00 52.53 105 GLU A CA 1
ATOM 865 C C . GLU A 1 105 ? 3.734 -13.463 13.808 1.00 52.53 105 GLU A C 1
ATOM 867 O O . GLU A 1 105 ? 3.509 -12.352 13.330 1.00 52.53 105 GLU A O 1
ATOM 872 N N . PRO A 1 106 ? 3.392 -13.753 15.078 1.00 50.28 106 PRO A N 1
ATOM 873 C CA . PRO A 1 106 ? 2.669 -12.819 15.947 1.00 50.28 106 PRO A CA 1
ATOM 874 C C . PRO A 1 106 ? 3.468 -11.556 16.311 1.00 50.28 106 PRO A C 1
ATOM 876 O O . PRO A 1 106 ? 2.899 -10.591 16.817 1.00 50.28 106 PRO A O 1
ATOM 879 N N . ASN A 1 107 ? 4.779 -11.525 16.052 1.00 52.62 107 ASN A N 1
ATOM 880 C CA . ASN A 1 107 ? 5.667 -10.506 16.611 1.00 52.62 107 ASN A CA 1
ATOM 881 C C . ASN A 1 107 ? 5.774 -9.209 15.791 1.00 52.62 107 ASN A C 1
ATOM 883 O O . ASN A 1 107 ? 6.440 -8.280 16.246 1.00 52.62 107 ASN A O 1
ATOM 887 N N . GLN A 1 108 ? 5.140 -9.105 14.616 1.00 63.34 108 GLN A N 1
ATOM 888 C CA . GLN A 1 108 ? 5.134 -7.875 13.803 1.00 63.34 108 GLN A CA 1
ATOM 889 C C . GLN A 1 108 ? 3.810 -7.686 13.046 1.00 63.34 108 GLN A C 1
ATOM 891 O O . GLN A 1 108 ? 3.812 -7.468 11.837 1.00 63.34 108 GLN A O 1
ATOM 896 N N . ASN A 1 109 ? 2.679 -7.779 13.751 1.00 81.75 109 ASN A N 1
ATOM 897 C CA . ASN A 1 109 ? 1.364 -7.484 13.177 1.00 81.75 109 ASN A CA 1
ATOM 898 C C . ASN A 1 109 ? 1.181 -5.969 13.024 1.00 81.75 109 ASN A C 1
ATOM 900 O O . ASN A 1 109 ? 0.901 -5.260 13.991 1.00 81.75 109 ASN A O 1
ATOM 904 N N . ILE A 1 110 ? 1.357 -5.476 11.804 1.00 92.06 110 ILE A N 1
ATOM 905 C CA . ILE A 1 110 ? 1.189 -4.067 11.453 1.00 92.06 110 ILE A CA 1
ATOM 906 C C . ILE A 1 110 ? -0.197 -3.895 10.854 1.00 92.06 110 ILE A C 1
ATOM 908 O O . ILE A 1 110 ? -0.561 -4.611 9.922 1.00 92.06 110 ILE A O 1
ATOM 912 N N . CYS A 1 111 ? -0.950 -2.924 11.364 1.00 93.88 111 CYS A N 1
ATOM 913 C CA . CYS A 1 111 ? -2.220 -2.529 10.771 1.00 93.88 111 CYS A CA 1
ATOM 914 C C . CYS A 1 111 ? -1.983 -1.392 9.777 1.00 93.88 111 CYS A C 1
ATOM 916 O O . CYS A 1 111 ? -1.343 -0.388 10.102 1.00 93.88 111 CYS A O 1
ATOM 918 N N . ILE A 1 112 ? -2.524 -1.541 8.575 1.00 95.19 112 ILE A N 1
ATOM 919 C CA . ILE A 1 112 ? -2.475 -0.544 7.512 1.00 95.19 112 ILE A CA 1
ATOM 920 C C . ILE A 1 112 ? -3.905 -0.128 7.183 1.00 95.19 112 ILE A C 1
ATOM 922 O O . ILE A 1 112 ? -4.735 -0.986 6.897 1.00 95.19 112 ILE A O 1
ATOM 926 N N . LEU A 1 113 ? -4.176 1.176 7.184 1.00 95.50 113 LEU A N 1
ATOM 927 C CA . LEU A 1 113 ? -5.341 1.761 6.531 1.00 95.50 113 LEU A CA 1
ATOM 928 C C . LEU A 1 113 ? -4.988 2.033 5.072 1.00 95.50 113 LEU A C 1
ATOM 930 O O . LEU A 1 113 ? -4.138 2.876 4.792 1.00 95.50 113 LEU A O 1
ATOM 934 N N . MET A 1 114 ? -5.663 1.354 4.155 1.00 95.12 114 MET A N 1
ATOM 935 C CA . MET A 1 114 ? -5.623 1.647 2.729 1.00 95.12 114 MET A CA 1
ATOM 936 C C . MET A 1 114 ? -6.851 2.449 2.334 1.00 95.12 114 MET A C 1
ATOM 938 O O . MET A 1 114 ? -7.973 2.114 2.722 1.00 95.12 114 MET A O 1
ATOM 942 N N . GLU A 1 115 ? -6.624 3.488 1.540 1.00 93.75 115 GLU A N 1
ATOM 943 C CA . GLU A 1 115 ? -7.686 4.260 0.918 1.00 93.75 115 GLU A CA 1
ATOM 944 C C . GLU A 1 115 ? -7.773 3.897 -0.568 1.00 93.75 115 GLU A C 1
ATOM 946 O O . GLU A 1 115 ? -6.771 3.889 -1.293 1.00 93.75 115 GLU A O 1
ATOM 951 N N . ALA A 1 116 ? -8.983 3.579 -1.016 1.00 92.25 116 ALA A N 1
ATOM 952 C CA . ALA A 1 116 ? -9.287 3.259 -2.398 1.00 92.25 116 ALA A CA 1
ATOM 953 C C . ALA A 1 116 ? -10.472 4.085 -2.908 1.00 92.25 116 ALA A C 1
ATOM 955 O O . ALA A 1 116 ? -11.335 4.541 -2.155 1.00 92.25 116 ALA A O 1
ATOM 956 N N . ARG A 1 117 ? -10.534 4.268 -4.223 1.00 91.38 117 ARG A N 1
ATOM 957 C CA . ARG A 1 117 ? -11.631 4.966 -4.898 1.00 91.38 117 ARG A CA 1
ATOM 958 C C . ARG A 1 117 ? -12.001 4.261 -6.188 1.00 91.38 117 ARG A C 1
ATOM 960 O O . ARG A 1 117 ? -11.169 3.590 -6.794 1.00 91.38 117 ARG A O 1
ATOM 967 N N . ARG A 1 118 ? -13.214 4.520 -6.668 1.00 91.06 118 ARG A N 1
ATOM 968 C CA . ARG A 1 118 ? -13.564 4.165 -8.042 1.00 91.06 118 ARG A CA 1
ATOM 969 C C . ARG A 1 118 ? -12.874 5.130 -9.014 1.00 91.06 118 ARG A C 1
ATOM 971 O O . ARG A 1 118 ? -12.945 6.350 -8.813 1.00 91.06 118 ARG A O 1
ATOM 978 N N . PRO A 1 119 ? -12.185 4.629 -10.052 1.00 88.81 119 PRO A N 1
ATOM 979 C CA . PRO A 1 119 ? -11.582 5.485 -11.061 1.00 88.81 119 PRO A CA 1
ATOM 980 C C . PRO A 1 119 ? -12.681 6.245 -11.813 1.00 88.81 119 PRO A C 1
ATOM 982 O O . PRO A 1 119 ? -13.731 5.696 -12.134 1.00 88.81 119 PRO A O 1
ATOM 985 N N . ARG A 1 120 ? -12.441 7.526 -12.123 1.00 88.12 120 ARG A N 1
ATOM 986 C CA . ARG A 1 120 ? -13.403 8.345 -12.893 1.00 88.12 120 ARG A CA 1
ATOM 987 C C . ARG A 1 120 ? -13.585 7.846 -14.329 1.00 88.12 120 ARG A C 1
ATOM 989 O O . ARG A 1 120 ? -14.640 8.049 -14.913 1.00 88.12 120 ARG A O 1
ATOM 996 N N . ASP A 1 121 ? -12.539 7.241 -14.881 1.00 91.31 121 ASP A N 1
ATOM 997 C CA . ASP A 1 121 ? -12.501 6.661 -16.218 1.00 91.31 121 ASP A CA 1
ATOM 998 C C . ASP A 1 121 ? -12.011 5.217 -16.090 1.00 91.31 121 ASP A C 1
ATOM 1000 O O . ASP A 1 121 ? -10.811 4.960 -15.935 1.00 91.31 121 ASP A O 1
ATOM 1004 N N . LEU A 1 122 ? -12.967 4.288 -16.082 1.00 90.31 122 LEU A N 1
ATOM 1005 C CA . LEU A 1 122 ? -12.699 2.865 -15.907 1.00 90.31 122 LEU A CA 1
ATOM 1006 C C . LEU A 1 122 ? -11.874 2.307 -17.071 1.00 90.31 122 LEU A C 1
ATOM 1008 O O . LEU A 1 122 ? -10.942 1.549 -16.833 1.00 90.31 122 LEU A O 1
ATOM 1012 N N . ASN A 1 123 ? -12.144 2.737 -18.307 1.00 90.94 123 ASN A N 1
ATOM 1013 C CA . ASN A 1 123 ? -11.427 2.253 -19.489 1.00 90.94 123 ASN A CA 1
ATOM 1014 C C . ASN A 1 123 ? -9.946 2.618 -19.403 1.00 90.94 123 ASN A C 1
ATOM 1016 O O . ASN A 1 123 ? -9.078 1.756 -19.509 1.00 90.94 123 ASN A O 1
ATOM 1020 N N . LYS A 1 124 ? -9.646 3.882 -19.083 1.00 90.31 124 LYS A N 1
ATOM 1021 C CA . LYS A 1 124 ? -8.262 4.329 -18.888 1.00 90.31 124 LYS A CA 1
ATOM 1022 C C . LYS A 1 124 ? -7.572 3.609 -17.727 1.00 90.31 124 LYS A C 1
ATOM 1024 O O . LYS A 1 124 ? -6.366 3.361 -17.783 1.00 90.31 124 LYS A O 1
ATOM 1029 N N . PHE A 1 125 ? -8.299 3.310 -16.652 1.00 88.50 125 PHE A N 1
ATOM 1030 C CA . PHE A 1 125 ? -7.760 2.558 -15.519 1.00 88.50 125 PHE A CA 1
ATOM 1031 C C . PHE A 1 125 ? -7.421 1.111 -15.901 1.00 88.50 125 PHE A C 1
ATOM 1033 O O . PHE A 1 125 ? -6.318 0.642 -15.600 1.00 88.50 125 PHE A O 1
ATOM 1040 N N . VAL A 1 126 ? -8.319 0.438 -16.620 1.00 87.69 126 VAL A N 1
ATOM 1041 C CA . VAL A 1 126 ? -8.108 -0.918 -17.137 1.00 87.69 126 VAL A CA 1
ATOM 1042 C C . VAL A 1 126 ? -6.931 -0.936 -18.109 1.00 87.69 126 VAL A C 1
ATOM 1044 O O . VAL A 1 126 ? -6.021 -1.742 -17.926 1.00 87.69 126 VAL A O 1
ATOM 1047 N N . ASP A 1 127 ? -6.863 0.008 -19.050 1.00 88.62 127 ASP A N 1
ATOM 1048 C CA . ASP A 1 127 ? -5.746 0.137 -19.992 1.00 88.62 127 ASP A CA 1
ATOM 1049 C C . ASP A 1 127 ? -4.405 0.291 -19.263 1.00 88.62 127 ASP A C 1
ATOM 1051 O O . ASP A 1 127 ? -3.412 -0.357 -19.605 1.00 88.62 127 ASP A O 1
ATOM 1055 N N . ASN A 1 128 ? -4.359 1.122 -18.218 1.00 86.50 128 ASN A N 1
ATOM 1056 C CA . ASN A 1 128 ? -3.153 1.301 -17.412 1.00 86.50 128 ASN A CA 1
ATOM 1057 C C . ASN A 1 128 ? -2.777 0.033 -16.639 1.00 86.50 128 ASN A C 1
ATOM 1059 O O . ASN A 1 128 ? -1.594 -0.296 -16.552 1.00 86.50 128 ASN A O 1
ATOM 1063 N N . THR A 1 129 ? -3.763 -0.692 -16.118 1.00 85.12 129 THR A N 1
ATOM 1064 C CA . THR A 1 129 ? -3.549 -1.965 -15.418 1.00 85.12 129 THR A CA 1
ATOM 1065 C C . THR A 1 129 ? -3.062 -3.051 -16.383 1.00 85.12 129 THR A C 1
ATOM 1067 O O . THR A 1 129 ? -2.157 -3.822 -16.055 1.00 85.12 129 THR A O 1
ATOM 1070 N N . MET A 1 130 ? -3.585 -3.077 -17.613 1.00 86.69 130 MET A N 1
ATOM 1071 C CA . MET A 1 130 ? -3.191 -4.018 -18.664 1.00 86.69 130 MET A CA 1
ATOM 1072 C C . MET A 1 130 ? -1.760 -3.808 -19.166 1.00 86.69 130 MET A C 1
ATOM 1074 O O . MET A 1 130 ? -1.113 -4.780 -19.553 1.00 86.69 130 MET A O 1
ATOM 1078 N N . ARG A 1 131 ? -1.219 -2.584 -19.085 1.00 89.88 131 ARG A N 1
ATOM 1079 C CA . ARG A 1 131 ? 0.194 -2.306 -19.416 1.00 89.88 131 ARG A CA 1
ATOM 1080 C C . ARG A 1 131 ? 1.184 -3.045 -18.520 1.00 89.88 131 ARG A C 1
ATOM 1082 O O . ARG A 1 131 ? 2.330 -3.237 -18.921 1.00 89.88 131 ARG A O 1
ATOM 1089 N N . ILE A 1 132 ? 0.769 -3.441 -17.318 1.00 88.44 132 ILE A N 1
ATOM 1090 C CA . ILE A 1 132 ? 1.607 -4.194 -16.387 1.00 88.44 132 ILE A CA 1
ATOM 1091 C C . ILE A 1 132 ? 1.385 -5.684 -16.655 1.00 88.44 132 ILE A C 1
ATOM 1093 O O . ILE A 1 132 ? 0.257 -6.165 -16.475 1.00 88.44 132 ILE A O 1
ATOM 1097 N N . PRO A 1 133 ? 2.425 -6.439 -17.057 1.00 89.19 133 PRO A N 1
ATOM 1098 C CA . PRO A 1 133 ? 2.275 -7.864 -17.309 1.00 89.19 133 PRO A CA 1
ATOM 1099 C C . PRO A 1 133 ? 1.819 -8.601 -16.039 1.00 89.19 133 PRO A C 1
ATOM 1101 O O . PRO A 1 133 ? 2.289 -8.256 -14.952 1.00 89.19 133 PRO A O 1
ATOM 1104 N N . PRO A 1 134 ? 0.963 -9.637 -16.148 1.00 87.25 134 PRO A N 1
ATOM 1105 C CA . PRO A 1 134 ? 0.414 -10.349 -14.990 1.00 87.25 134 PRO A CA 1
ATOM 1106 C C . PRO A 1 134 ? 1.472 -10.850 -13.999 1.00 87.25 134 PRO A C 1
ATOM 1108 O O . PRO A 1 134 ? 1.272 -10.747 -12.796 1.00 87.25 134 PRO A O 1
ATOM 1111 N N . ALA A 1 135 ? 2.633 -11.296 -14.493 1.00 89.25 135 ALA A N 1
ATOM 1112 C CA . ALA A 1 135 ? 3.745 -11.781 -13.670 1.00 89.25 135 ALA A CA 1
ATOM 1113 C C . ALA A 1 135 ? 4.361 -10.720 -12.734 1.00 89.25 135 ALA A C 1
ATOM 1115 O O . ALA A 1 135 ? 5.070 -11.072 -11.796 1.00 89.25 135 ALA A O 1
ATOM 1116 N N . TYR A 1 136 ? 4.115 -9.431 -12.990 1.00 89.12 136 TYR A N 1
ATOM 1117 C CA . TYR A 1 136 ? 4.613 -8.323 -12.171 1.00 89.12 136 TYR A CA 1
ATOM 1118 C C . TYR A 1 136 ? 3.527 -7.671 -11.317 1.00 89.12 136 TYR A C 1
ATOM 1120 O O . TYR A 1 136 ? 3.831 -6.731 -10.582 1.00 89.12 136 TYR A O 1
ATOM 1128 N N . ARG A 1 137 ? 2.272 -8.123 -11.423 1.00 91.56 137 ARG A N 1
ATOM 1129 C CA . ARG A 1 137 ? 1.179 -7.614 -10.594 1.00 91.56 137 ARG A CA 1
ATOM 1130 C C . ARG A 1 137 ? 1.265 -8.242 -9.215 1.00 91.56 137 ARG A C 1
ATOM 1132 O O . ARG A 1 137 ? 1.536 -9.432 -9.076 1.00 91.56 137 ARG A O 1
ATOM 1139 N N . VAL A 1 138 ? 1.014 -7.429 -8.202 1.00 93.06 138 VAL A N 1
ATOM 1140 C CA . VAL A 1 138 ? 1.000 -7.866 -6.810 1.00 93.06 138 VAL A CA 1
ATOM 1141 C C . VAL A 1 138 ? -0.386 -7.591 -6.263 1.00 93.06 138 VAL A C 1
ATOM 1143 O O 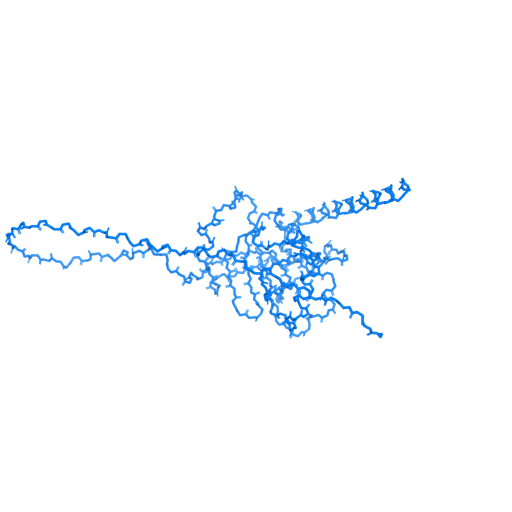. VAL A 1 138 ? -0.864 -6.458 -6.325 1.00 93.06 138 VAL A O 1
ATOM 1146 N N . HIS A 1 139 ? -1.047 -8.623 -5.756 1.00 93.12 139 HIS A N 1
ATOM 1147 C CA . HIS A 1 139 ? -2.354 -8.474 -5.134 1.00 93.12 139 HIS A CA 1
ATOM 1148 C C . HIS A 1 139 ? -2.180 -8.059 -3.672 1.00 93.12 139 HIS A C 1
ATOM 1150 O O . HIS A 1 139 ? -1.351 -8.633 -2.971 1.00 93.12 139 HIS A O 1
ATOM 1156 N N . VAL A 1 140 ? -2.963 -7.104 -3.170 1.00 92.31 140 VAL A N 1
ATOM 1157 C CA . VAL A 1 140 ? -2.876 -6.670 -1.759 1.00 92.31 140 VAL A CA 1
ATOM 1158 C C . VAL A 1 140 ? -3.002 -7.860 -0.802 1.00 92.31 140 VAL A C 1
ATOM 1160 O O . VAL A 1 140 ? -2.210 -8.004 0.130 1.00 92.31 140 VAL A O 1
ATOM 1163 N N . LEU A 1 141 ? -3.944 -8.762 -1.087 1.00 90.00 141 LEU A N 1
ATOM 1164 C CA . LEU A 1 141 ? -4.195 -9.961 -0.279 1.00 90.00 141 LEU A CA 1
ATOM 1165 C C . LEU A 1 141 ? -3.048 -10.988 -0.298 1.00 90.00 141 LEU A C 1
ATOM 1167 O O . LEU A 1 141 ? -3.023 -11.874 0.548 1.00 90.00 141 LEU A O 1
ATOM 1171 N N . SER A 1 142 ? -2.076 -10.888 -1.216 1.00 90.56 142 SER A N 1
ATOM 1172 C CA . SER A 1 142 ? -0.889 -11.757 -1.168 1.00 90.56 142 SER A CA 1
ATOM 1173 C C . SER A 1 142 ? 0.144 -11.290 -0.137 1.00 90.56 142 SER A C 1
ATOM 1175 O O . SER A 1 142 ? 1.090 -12.020 0.145 1.00 90.56 142 SER A O 1
ATOM 1177 N N . LEU A 1 143 ? 0.001 -10.069 0.391 1.00 91.25 143 LEU A N 1
ATOM 1178 C CA . LEU A 1 143 ? 0.941 -9.448 1.332 1.00 91.25 143 LEU A CA 1
ATOM 1179 C C . LEU A 1 143 ? 0.330 -9.174 2.714 1.00 91.25 143 LEU A C 1
ATOM 1181 O O . LEU A 1 143 ? 1.049 -8.755 3.621 1.00 91.25 143 LEU A O 1
ATOM 1185 N N . GLY A 1 144 ? -0.968 -9.419 2.899 1.00 89.56 144 GLY A N 1
ATOM 1186 C CA . GLY A 1 144 ? -1.649 -9.227 4.174 1.00 89.56 144 GLY A CA 1
ATOM 1187 C C . GLY A 1 144 ? -3.064 -9.798 4.198 1.00 89.56 144 GLY A C 1
ATOM 1188 O O . GLY A 1 144 ? -3.569 -10.294 3.196 1.00 89.56 144 GLY A O 1
ATOM 1189 N N . CYS A 1 145 ? -3.705 -9.705 5.361 1.00 88.94 145 CYS A N 1
ATOM 1190 C CA . CYS A 1 145 ? -5.056 -10.190 5.612 1.00 88.94 145 CYS A CA 1
ATOM 1191 C C . CYS A 1 145 ? -5.996 -9.013 5.930 1.00 88.94 145 CYS A C 1
ATOM 1193 O O . CYS A 1 145 ? -5.701 -8.239 6.847 1.00 88.94 145 CYS A O 1
ATOM 1195 N N . PRO A 1 146 ? -7.101 -8.827 5.190 1.00 90.44 146 PRO A N 1
ATOM 1196 C CA . PRO A 1 146 ? -8.043 -7.747 5.439 1.00 90.44 146 PRO A CA 1
ATOM 1197 C C . PRO A 1 146 ? -8.870 -8.071 6.683 1.00 90.44 146 PRO A C 1
ATOM 1199 O O . PRO A 1 146 ? -9.434 -9.156 6.799 1.00 90.44 146 PRO A O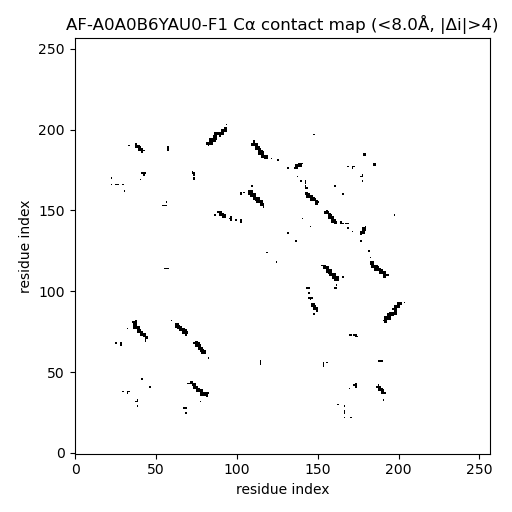 1
ATOM 1202 N N . ILE A 1 147 ? -8.961 -7.120 7.609 1.00 90.12 147 ILE A N 1
ATOM 1203 C CA . ILE A 1 147 ? -9.684 -7.306 8.875 1.00 90.12 147 ILE A CA 1
ATOM 1204 C C . ILE A 1 147 ? -10.986 -6.511 8.944 1.00 90.12 147 ILE A C 1
ATOM 1206 O O . ILE A 1 147 ? -11.922 -6.925 9.626 1.00 90.12 147 ILE A O 1
ATOM 1210 N N . ALA A 1 148 ? -11.058 -5.371 8.259 1.00 92.12 148 ALA A N 1
ATOM 1211 C CA . ALA A 1 148 ? -12.211 -4.489 8.325 1.00 92.12 148 ALA A CA 1
ATOM 1212 C C . ALA A 1 148 ? -12.318 -3.622 7.069 1.00 92.12 148 ALA A C 1
ATOM 1214 O O . ALA A 1 148 ? -11.310 -3.222 6.488 1.00 92.12 148 ALA A O 1
ATOM 1215 N N . TRP A 1 149 ? -13.550 -3.294 6.698 1.00 92.94 149 TRP A N 1
ATOM 1216 C CA . TRP A 1 149 ? -13.894 -2.512 5.521 1.00 92.94 149 TRP A CA 1
ATOM 1217 C C . TRP A 1 149 ? -14.849 -1.382 5.888 1.00 92.94 149 TRP A C 1
ATOM 1219 O O . TRP A 1 149 ? -15.780 -1.558 6.685 1.00 92.94 149 TRP A O 1
ATOM 1229 N N . LYS A 1 150 ? -14.637 -0.232 5.256 1.00 92.44 150 LYS A N 1
ATOM 1230 C CA . LYS A 1 150 ? -15.539 0.914 5.260 1.00 92.44 150 LYS A CA 1
ATOM 1231 C C . LYS A 1 150 ? -15.980 1.165 3.822 1.00 92.44 150 LYS A C 1
ATOM 1233 O O . LYS A 1 150 ? -15.168 1.513 2.971 1.00 92.44 150 LYS A O 1
ATOM 1238 N N . THR A 1 151 ? -17.263 0.946 3.558 1.00 87.00 151 THR A N 1
ATOM 1239 C CA . THR A 1 151 ? -17.837 0.915 2.201 1.00 87.00 151 THR A CA 1
ATOM 1240 C C . THR A 1 151 ? -18.232 2.287 1.654 1.00 87.00 151 THR A C 1
ATOM 1242 O O . THR A 1 151 ? -18.523 2.403 0.467 1.00 87.00 151 THR A O 1
ATOM 1245 N N . ALA A 1 152 ? -18.257 3.327 2.491 1.00 85.81 152 ALA A N 1
ATOM 1246 C CA . ALA A 1 152 ? -18.503 4.696 2.043 1.00 85.81 152 ALA A CA 1
ATOM 1247 C C . ALA A 1 152 ? -17.280 5.235 1.288 1.00 85.81 152 ALA A C 1
ATOM 1249 O O . ALA A 1 152 ? -16.169 5.030 1.756 1.00 85.81 152 ALA A O 1
ATOM 1250 N N . GLU A 1 153 ? -17.471 5.936 0.163 1.00 82.88 153 GLU A N 1
ATOM 1251 C CA . GLU A 1 153 ? -16.362 6.562 -0.572 1.00 82.88 153 GLU A CA 1
ATOM 1252 C C . GLU A 1 153 ? -15.790 7.760 0.222 1.00 82.88 153 GLU A C 1
ATOM 1254 O O . GLU A 1 153 ? -16.570 8.597 0.690 1.00 82.88 153 GLU A O 1
ATOM 1259 N N . PRO A 1 154 ? -14.455 7.890 0.352 1.00 86.19 154 PRO A N 1
ATOM 1260 C CA . PRO A 1 154 ? -13.424 6.960 -0.132 1.00 86.19 154 PRO A CA 1
ATOM 1261 C C . PRO A 1 154 ? -13.401 5.630 0.642 1.00 86.19 154 PRO A C 1
ATOM 1263 O O . PRO A 1 154 ? -13.480 5.612 1.870 1.00 86.19 154 PRO A O 1
ATOM 1266 N N . PHE A 1 155 ? -13.274 4.520 -0.095 1.00 91.25 155 PHE A N 1
ATOM 1267 C CA . PHE A 1 155 ? -13.290 3.169 0.466 1.00 91.25 155 PHE A CA 1
ATOM 1268 C C . PHE A 1 155 ? -12.098 2.981 1.400 1.00 91.25 155 PHE A C 1
ATOM 1270 O O . PHE A 1 155 ? -10.955 3.249 1.026 1.00 91.25 155 PHE A O 1
ATOM 1277 N N . GLY A 1 156 ? -12.371 2.502 2.609 1.00 93.19 156 GLY A N 1
ATOM 1278 C CA . GLY A 1 156 ? -11.353 2.222 3.613 1.00 93.19 156 GLY A CA 1
ATOM 1279 C C . GLY A 1 156 ? -11.175 0.726 3.804 1.00 93.19 156 GLY A C 1
ATOM 1280 O O . GLY A 1 156 ? -12.158 -0.003 3.942 1.00 93.19 156 GLY A O 1
ATOM 1281 N N . ILE A 1 157 ? -9.927 0.271 3.871 1.00 93.56 157 ILE A N 1
ATOM 1282 C CA . ILE A 1 157 ? -9.593 -1.136 4.114 1.00 93.56 157 ILE A CA 1
ATOM 1283 C C . ILE A 1 157 ? -8.533 -1.185 5.194 1.00 93.56 157 ILE A C 1
ATOM 1285 O O . ILE A 1 157 ? -7.473 -0.581 5.048 1.00 93.56 157 ILE A O 1
ATOM 1289 N N . ILE A 1 158 ? -8.806 -1.911 6.272 1.00 94.25 158 ILE A N 1
ATOM 1290 C CA . ILE A 1 158 ? -7.788 -2.220 7.266 1.00 94.25 158 ILE A CA 1
ATOM 1291 C C . ILE A 1 158 ? -7.191 -3.580 6.936 1.00 94.25 158 ILE A C 1
ATOM 1293 O O . ILE A 1 158 ? -7.891 -4.594 6.916 1.00 94.25 158 ILE A O 1
ATOM 1297 N N . LEU A 1 159 ? -5.885 -3.588 6.702 1.00 93.31 159 LEU A N 1
ATOM 1298 C CA . LEU A 1 159 ? -5.093 -4.765 6.383 1.00 93.31 159 LEU A CA 1
ATOM 1299 C C . LEU A 1 159 ? -4.100 -5.040 7.512 1.00 93.31 159 LEU A C 1
ATOM 1301 O O . LEU A 1 159 ? -3.399 -4.135 7.961 1.00 93.31 159 LEU A O 1
ATOM 1305 N N . HIS A 1 160 ? -4.002 -6.291 7.942 1.00 91.56 160 HIS A N 1
ATOM 1306 C CA . HIS A 1 160 ? -2.905 -6.772 8.772 1.00 91.56 160 HIS A CA 1
ATOM 1307 C C . HIS A 1 160 ? -1.801 -7.353 7.893 1.00 91.56 160 HIS A C 1
ATOM 1309 O O . HIS A 1 160 ? -2.066 -8.215 7.057 1.00 91.56 160 HIS A O 1
ATOM 1315 N N . CYS A 1 161 ? -0.557 -6.942 8.106 1.00 91.44 161 CYS A N 1
ATOM 1316 C CA . CYS A 1 161 ? 0.591 -7.533 7.424 1.00 91.44 161 CYS A CA 1
ATOM 1317 C C . CYS A 1 161 ? 1.821 -7.603 8.332 1.00 91.44 161 CYS A C 1
ATOM 1319 O O . CYS A 1 161 ? 1.894 -6.942 9.369 1.00 91.44 161 CYS A O 1
ATOM 1321 N N . SER A 1 162 ? 2.815 -8.385 7.911 1.00 92.25 162 SER A N 1
ATOM 1322 C CA . SER A 1 162 ? 4.154 -8.340 8.496 1.00 92.25 162 SER A CA 1
ATOM 1323 C C . SER A 1 162 ? 4.895 -7.069 8.071 1.00 92.25 162 SER A C 1
ATOM 1325 O O . SER A 1 162 ? 4.495 -6.368 7.136 1.00 92.25 162 SER A O 1
ATOM 1327 N N . PHE A 1 163 ? 6.040 -6.792 8.699 1.00 92.38 163 PHE A N 1
ATOM 1328 C CA . PHE A 1 163 ? 6.920 -5.706 8.264 1.00 92.38 163 PHE A CA 1
ATOM 1329 C C . PHE A 1 163 ? 7.443 -5.895 6.836 1.00 92.38 163 PHE A C 1
ATOM 1331 O O . PHE A 1 163 ? 7.446 -4.954 6.047 1.00 92.38 163 PHE A O 1
ATOM 1338 N N . SER A 1 164 ? 7.821 -7.120 6.466 1.00 91.56 164 SER A N 1
ATOM 1339 C CA . SER A 1 164 ? 8.194 -7.438 5.083 1.00 91.56 164 SER A CA 1
ATOM 1340 C C . SER A 1 164 ? 7.032 -7.231 4.108 1.00 91.56 164 SER A C 1
ATOM 1342 O O . SER A 1 164 ? 7.252 -6.746 2.996 1.00 91.56 164 SER A O 1
ATOM 1344 N N . GLY A 1 165 ? 5.802 -7.527 4.542 1.00 93.06 165 GLY A N 1
ATOM 1345 C CA . GLY A 1 165 ? 4.575 -7.225 3.811 1.00 93.06 165 GLY A CA 1
ATOM 1346 C C . GLY A 1 165 ? 4.403 -5.726 3.578 1.00 93.06 165 GLY A C 1
ATOM 1347 O O . GLY A 1 165 ? 4.215 -5.323 2.436 1.00 93.06 165 GLY A O 1
ATOM 1348 N N . LEU A 1 166 ? 4.574 -4.895 4.614 1.00 94.06 166 LEU A N 1
ATOM 1349 C CA . LEU A 1 166 ? 4.519 -3.430 4.502 1.00 94.06 166 LEU A CA 1
ATOM 1350 C C . LEU A 1 166 ? 5.534 -2.901 3.477 1.00 94.06 166 LEU A C 1
ATOM 1352 O O . LEU A 1 166 ? 5.159 -2.151 2.580 1.00 94.06 166 LEU A O 1
ATOM 1356 N N . VAL A 1 167 ? 6.802 -3.315 3.576 1.00 93.88 167 VAL A N 1
ATOM 1357 C CA . VAL A 1 167 ? 7.854 -2.853 2.650 1.00 93.88 167 VAL A CA 1
ATOM 1358 C C . VAL A 1 167 ? 7.532 -3.266 1.209 1.00 93.88 167 VAL A C 1
ATOM 1360 O O . VAL A 1 167 ? 7.665 -2.458 0.287 1.00 93.88 167 VAL A O 1
ATOM 1363 N N . SER A 1 168 ? 7.056 -4.499 1.013 1.00 93.44 168 SER A N 1
ATOM 1364 C CA . SER A 1 168 ? 6.666 -5.015 -0.306 1.00 93.44 168 SER A CA 1
ATOM 1365 C C . SER A 1 168 ? 5.433 -4.298 -0.867 1.00 93.44 168 SER A C 1
ATOM 1367 O O . SER A 1 168 ? 5.397 -3.982 -2.056 1.00 93.44 168 SER A O 1
ATOM 1369 N N . LEU A 1 169 ? 4.447 -3.986 -0.017 1.00 94.62 169 LEU A N 1
ATOM 1370 C CA . LEU A 1 169 ? 3.262 -3.208 -0.379 1.00 94.62 169 LEU A CA 1
ATOM 1371 C C . LEU A 1 169 ? 3.658 -1.810 -0.853 1.00 94.62 169 LEU A C 1
ATOM 1373 O O . LEU A 1 169 ? 3.171 -1.360 -1.887 1.00 94.62 169 LEU A O 1
ATOM 1377 N N . SER A 1 170 ? 4.560 -1.135 -0.139 1.00 94.31 170 SER A N 1
ATOM 1378 C CA . SER A 1 170 ? 5.026 0.206 -0.506 1.00 94.31 170 SER A CA 1
ATOM 1379 C C . SER A 1 170 ? 5.774 0.225 -1.831 1.00 94.31 170 SER A C 1
ATOM 1381 O O . SER A 1 170 ? 5.501 1.087 -2.669 1.00 94.31 170 SER A O 1
ATOM 1383 N N . ASP A 1 171 ? 6.669 -0.738 -2.051 1.00 92.81 171 ASP A N 1
ATOM 1384 C CA . ASP A 1 171 ? 7.406 -0.854 -3.309 1.00 92.81 171 ASP A CA 1
ATOM 1385 C C . ASP A 1 171 ? 6.462 -1.155 -4.491 1.00 92.81 171 ASP A C 1
ATOM 1387 O O . ASP A 1 171 ? 6.494 -0.456 -5.509 1.00 92.81 171 ASP A O 1
ATOM 1391 N N . ALA A 1 172 ? 5.546 -2.119 -4.336 1.00 93.38 172 ALA A N 1
ATOM 1392 C CA . ALA A 1 172 ? 4.554 -2.445 -5.361 1.00 93.38 172 ALA A CA 1
ATOM 1393 C C . ALA A 1 172 ? 3.605 -1.268 -5.647 1.00 93.38 172 ALA A C 1
ATOM 1395 O O . ALA A 1 172 ? 3.284 -0.993 -6.807 1.00 93.38 172 ALA A O 1
ATOM 1396 N N . PHE A 1 173 ? 3.171 -0.547 -4.611 1.00 93.62 173 PHE A N 1
ATOM 1397 C CA . PHE A 1 173 ? 2.293 0.614 -4.738 1.00 93.62 173 PHE A CA 1
ATOM 1398 C C . PHE A 1 173 ? 2.961 1.760 -5.501 1.00 93.62 173 PHE A C 1
ATOM 1400 O O . PHE A 1 173 ? 2.354 2.324 -6.420 1.00 93.62 173 PHE A O 1
ATOM 1407 N N . GLY A 1 174 ? 4.214 2.063 -5.163 1.00 91.00 174 GLY A N 1
ATOM 1408 C CA . GLY A 1 174 ? 5.017 3.087 -5.824 1.00 91.00 174 GLY A CA 1
ATOM 1409 C C . GLY A 1 174 ? 5.252 2.836 -7.296 1.00 91.00 174 GLY A C 1
ATOM 1410 O O . GLY A 1 174 ? 5.134 3.737 -8.125 1.00 91.00 174 GLY A O 1
ATOM 1411 N N . GLN A 1 175 ? 5.539 1.583 -7.628 1.00 89.88 175 GLN A N 1
ATOM 1412 C CA . GLN A 1 175 ? 5.767 1.159 -9.003 1.00 89.88 175 GLN A CA 1
ATOM 1413 C C . GLN A 1 175 ? 4.470 0.959 -9.799 1.00 89.88 175 GLN A C 1
ATOM 1415 O O . GLN A 1 175 ? 4.525 0.569 -10.964 1.00 89.88 175 GLN A O 1
ATOM 1420 N N . GLY A 1 176 ? 3.306 1.194 -9.185 1.00 90.12 176 GLY A N 1
ATOM 1421 C CA . GLY A 1 176 ? 2.005 1.014 -9.824 1.00 90.12 176 GLY A CA 1
ATOM 1422 C C . GLY A 1 176 ? 1.605 -0.445 -10.045 1.00 90.12 176 GLY A C 1
ATOM 1423 O O . GLY A 1 176 ? 0.645 -0.690 -10.760 1.00 90.12 176 GLY A O 1
ATOM 1424 N N . ARG A 1 177 ? 2.319 -1.404 -9.445 1.00 92.69 177 ARG A N 1
ATOM 1425 C CA . ARG A 1 177 ? 2.120 -2.856 -9.604 1.00 92.69 177 ARG A CA 1
ATOM 1426 C C . ARG A 1 177 ? 1.091 -3.447 -8.640 1.00 92.69 177 ARG A C 1
ATOM 1428 O O . ARG A 1 177 ? 0.671 -4.587 -8.829 1.00 92.69 177 ARG A O 1
ATOM 1435 N N . LEU A 1 178 ? 0.734 -2.702 -7.594 1.00 93.56 178 LEU A N 1
ATOM 1436 C CA . LEU A 1 178 ? -0.207 -3.139 -6.569 1.00 93.56 178 LEU A CA 1
ATOM 1437 C C . LEU A 1 178 ? -1.654 -3.078 -7.078 1.00 93.56 178 LEU A C 1
ATOM 1439 O O . LEU A 1 178 ? -2.083 -2.055 -7.610 1.00 93.56 178 LEU A O 1
ATOM 1443 N N . THR A 1 179 ? -2.392 -4.165 -6.870 1.00 92.19 179 THR A N 1
ATOM 1444 C CA . THR A 1 179 ? -3.783 -4.373 -7.301 1.00 92.19 179 THR A CA 1
ATOM 1445 C C . THR A 1 179 ? -4.642 -4.804 -6.114 1.00 92.19 179 THR A C 1
ATOM 1447 O O . THR A 1 179 ? -4.151 -5.520 -5.240 1.00 92.19 179 THR A O 1
ATOM 1450 N N . LEU A 1 180 ? -5.892 -4.338 -6.063 1.00 87.06 180 LEU A N 1
ATOM 1451 C CA . LEU A 1 180 ? -6.837 -4.641 -4.985 1.00 87.06 180 LEU A CA 1
ATOM 1452 C C . LEU A 1 180 ? -8.038 -5.436 -5.508 1.00 87.06 180 LEU A C 1
ATOM 1454 O O . LEU A 1 180 ? -8.173 -6.585 -5.138 1.00 87.06 180 LEU A O 1
ATOM 1458 N N . ASP A 1 181 ? -8.852 -4.813 -6.360 1.00 84.19 181 ASP A N 1
ATOM 1459 C CA . ASP A 1 181 ? -9.982 -5.395 -7.094 1.00 84.19 181 ASP A CA 1
ATOM 1460 C C . ASP A 1 181 ? -10.081 -4.677 -8.455 1.00 84.19 181 ASP A C 1
ATOM 1462 O O . ASP A 1 181 ? -9.448 -3.634 -8.659 1.00 84.19 181 ASP A O 1
ATOM 1466 N N . GLU A 1 182 ? -10.840 -5.229 -9.407 1.00 74.06 182 GLU A N 1
ATOM 1467 C CA . GLU A 1 182 ? -10.864 -4.766 -10.808 1.00 74.06 182 GLU A CA 1
ATOM 1468 C C . GLU A 1 182 ? -11.400 -3.331 -11.001 1.00 74.06 182 GLU A C 1
ATOM 1470 O O . GLU A 1 182 ? -11.118 -2.704 -12.024 1.00 74.06 182 GLU A O 1
ATOM 1475 N N . ASP A 1 183 ? -12.117 -2.778 -10.019 1.00 85.75 183 ASP A N 1
ATOM 1476 C CA . ASP A 1 183 ? -12.760 -1.460 -10.077 1.00 85.75 183 ASP A CA 1
ATOM 1477 C C . ASP A 1 183 ? -12.260 -0.461 -9.015 1.00 85.75 183 ASP A C 1
ATOM 1479 O O . ASP A 1 183 ? -12.806 0.643 -8.900 1.00 85.75 183 ASP A O 1
ATOM 1483 N N . LEU A 1 184 ? -11.211 -0.806 -8.258 1.00 89.81 184 LEU A N 1
ATOM 1484 C CA . LEU A 1 184 ? -10.695 0.023 -7.167 1.00 89.81 184 LEU A CA 1
ATOM 1485 C C . LEU A 1 184 ? -9.249 0.480 -7.402 1.00 89.81 184 LEU A C 1
ATOM 1487 O O . LEU A 1 184 ? -8.305 -0.307 -7.480 1.00 89.81 184 LEU A O 1
ATOM 1491 N N . GLU A 1 185 ? -9.064 1.800 -7.436 1.00 90.31 185 GLU A N 1
ATOM 1492 C CA . GLU A 1 185 ? -7.759 2.455 -7.473 1.00 90.31 185 GLU A CA 1
ATOM 1493 C C . GLU A 1 185 ? -7.320 2.826 -6.051 1.00 90.31 185 GLU A C 1
ATOM 1495 O O . GLU A 1 185 ? -7.960 3.646 -5.391 1.00 90.31 185 GLU A O 1
ATOM 1500 N N . LEU A 1 186 ? -6.188 2.279 -5.600 1.00 91.00 186 LEU A N 1
ATOM 1501 C CA . LEU A 1 186 ? -5.545 2.697 -4.352 1.00 91.00 186 LEU A CA 1
ATOM 1502 C C . LEU A 1 186 ? -4.970 4.113 -4.483 1.00 91.00 186 LEU A C 1
ATOM 1504 O O . LEU A 1 186 ? -4.168 4.385 -5.383 1.00 91.00 186 LEU A O 1
ATOM 1508 N N . THR A 1 187 ? -5.338 4.999 -3.559 1.00 90.38 187 THR A N 1
ATOM 1509 C CA . THR A 1 187 ? -4.866 6.393 -3.523 1.00 90.38 187 THR A CA 1
ATOM 1510 C C . THR A 1 187 ? -3.650 6.567 -2.619 1.00 90.38 187 THR A C 1
ATOM 1512 O O . THR A 1 187 ? -2.759 7.361 -2.929 1.00 90.38 187 THR A O 1
ATOM 1515 N N . GLY A 1 188 ? -3.579 5.786 -1.545 1.00 91.19 188 GLY A N 1
ATOM 1516 C CA . GLY A 1 188 ? -2.516 5.830 -0.552 1.00 91.19 188 GLY A CA 1
ATOM 1517 C C . GLY A 1 188 ? -2.806 4.877 0.596 1.00 91.19 188 GLY A C 1
ATOM 1518 O O . GLY A 1 188 ? -3.865 4.245 0.655 1.00 91.19 188 GLY A O 1
ATOM 1519 N N . PHE A 1 189 ? -1.854 4.768 1.514 1.00 94.25 189 PHE A N 1
ATOM 1520 C CA . PHE A 1 189 ? -2.083 4.040 2.752 1.00 94.25 189 PHE A CA 1
AT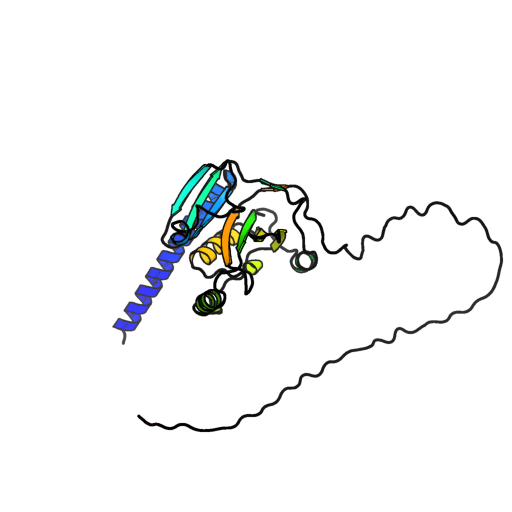OM 1521 C C . PHE A 1 189 ? -1.213 4.553 3.890 1.00 94.25 189 PHE A C 1
ATOM 1523 O O . PHE A 1 189 ? -0.140 5.114 3.663 1.00 94.25 189 PHE A O 1
ATOM 1530 N N . ALA A 1 190 ? -1.672 4.323 5.118 1.00 94.69 190 ALA A N 1
ATOM 1531 C CA . ALA A 1 190 ? -0.950 4.671 6.330 1.00 94.69 190 ALA A CA 1
ATOM 1532 C C . ALA A 1 190 ? -0.909 3.510 7.326 1.00 94.69 190 ALA A C 1
ATOM 1534 O O . ALA A 1 190 ? -1.862 2.738 7.417 1.00 94.69 190 ALA A O 1
ATOM 1535 N N . THR A 1 191 ? 0.157 3.400 8.120 1.00 95.44 191 THR A N 1
ATOM 1536 C CA . THR A 1 191 ? 0.136 2.521 9.296 1.00 95.44 191 THR A CA 1
ATOM 1537 C C . THR A 1 191 ? -0.673 3.166 10.410 1.00 95.44 191 THR A C 1
ATOM 1539 O O . THR A 1 191 ? -0.559 4.364 10.681 1.00 95.44 191 THR A O 1
ATOM 1542 N N . VAL A 1 192 ? -1.495 2.367 11.073 1.00 94.38 192 VAL A N 1
ATOM 1543 C CA . VAL A 1 192 ? -2.460 2.841 12.066 1.00 94.38 192 VAL A CA 1
ATOM 1544 C C . VAL A 1 192 ? -2.476 1.916 13.270 1.00 94.38 192 VAL A C 1
ATOM 1546 O O . VAL A 1 192 ? -2.045 0.767 13.207 1.00 94.38 192 VAL A O 1
ATOM 1549 N N . THR A 1 193 ? -2.998 2.419 14.376 1.00 92.94 193 THR A N 1
ATOM 1550 C CA . THR A 1 193 ? -3.412 1.608 15.518 1.00 92.94 193 THR A CA 1
ATOM 1551 C C . THR A 1 193 ? -4.924 1.471 15.486 1.00 92.94 193 THR A C 1
ATOM 1553 O O . THR A 1 193 ? -5.633 2.414 15.140 1.00 92.94 193 THR A O 1
ATOM 1556 N N . THR A 1 194 ? -5.434 0.291 15.806 1.00 92.06 194 THR A N 1
ATOM 1557 C CA . THR A 1 194 ? -6.871 0.018 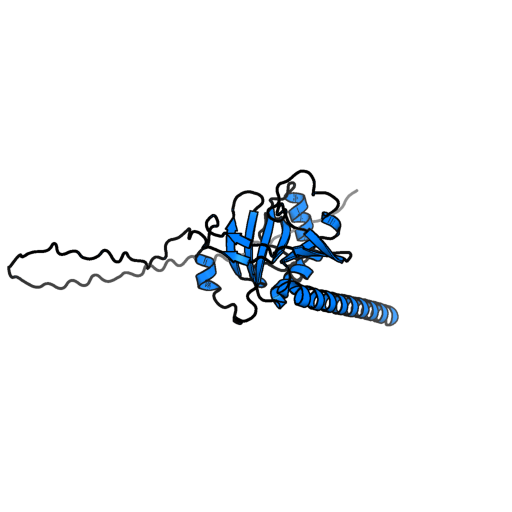15.776 1.00 92.06 194 THR A CA 1
ATOM 1558 C C . THR A 1 194 ? -7.415 -0.120 17.191 1.00 92.06 194 THR A C 1
ATOM 1560 O O . THR A 1 194 ? -6.733 -0.588 18.103 1.00 92.06 194 THR A O 1
ATOM 1563 N N . THR A 1 195 ? -8.655 0.312 17.386 1.00 93.75 195 THR A N 1
ATOM 1564 C CA . THR A 1 195 ? -9.437 0.059 18.600 1.00 93.75 195 THR A CA 1
ATOM 1565 C C . THR A 1 195 ? -10.854 -0.347 18.260 1.00 93.75 195 THR A C 1
ATOM 1567 O O . THR A 1 195 ? -11.293 -0.170 17.128 1.00 93.75 195 THR A O 1
ATOM 1570 N N . GLY A 1 196 ? -11.565 -0.890 19.247 1.00 90.62 196 GLY A N 1
ATOM 1571 C CA . GLY A 1 196 ? -12.892 -1.446 19.025 1.00 90.62 196 GLY A CA 1
ATOM 1572 C C . GLY A 1 196 ? -12.835 -2.735 18.206 1.00 90.62 196 GLY A C 1
ATOM 1573 O O . GLY A 1 196 ? -11.766 -3.293 17.952 1.00 90.62 196 GLY A O 1
ATOM 1574 N N . SER A 1 197 ? -14.005 -3.216 17.808 1.00 88.56 197 SER A N 1
ATOM 1575 C CA . SER A 1 197 ? -14.158 -4.399 16.967 1.00 88.56 197 SER A CA 1
ATOM 1576 C C . SER A 1 197 ? -15.080 -4.077 15.793 1.00 88.56 197 SER A C 1
ATOM 1578 O O . SER A 1 197 ? -16.120 -3.454 16.019 1.00 88.56 197 SER A O 1
ATOM 1580 N N . PRO A 1 198 ? -14.746 -4.517 14.571 1.00 91.75 198 PRO A N 1
ATOM 1581 C CA . PRO A 1 198 ? -15.630 -4.362 13.427 1.00 91.75 198 PRO A CA 1
ATOM 1582 C C . PRO A 1 198 ? -16.916 -5.176 13.592 1.00 91.75 198 PRO A C 1
ATOM 1584 O O . PRO A 1 198 ? -16.930 -6.252 14.195 1.00 91.75 198 PRO A O 1
ATOM 1587 N N . GLN A 1 199 ? -17.999 -4.663 13.019 1.00 90.69 199 GLN A N 1
ATOM 1588 C CA . GLN A 1 199 ? -19.301 -5.315 12.969 1.00 90.69 199 GLN A CA 1
ATOM 1589 C C . GLN A 1 199 ? -19.228 -6.522 12.029 1.00 90.69 199 GLN A C 1
ATOM 1591 O O . GLN A 1 199 ? -18.871 -6.391 10.855 1.00 90.69 199 GLN A O 1
ATOM 1596 N N . LYS A 1 200 ? -19.554 -7.713 12.534 1.00 86.25 200 LYS A N 1
ATOM 1597 C CA . LYS A 1 200 ? -19.601 -8.934 11.720 1.00 86.25 200 LYS A CA 1
ATOM 1598 C C . LYS A 1 200 ? -20.882 -8.929 10.882 1.00 86.25 200 LYS A C 1
ATOM 1600 O O . LYS A 1 200 ? -21.973 -8.886 11.442 1.00 86.25 200 LYS A O 1
ATOM 1605 N N . LEU A 1 201 ? -20.752 -8.995 9.556 1.00 74.44 201 LEU A N 1
ATOM 1606 C CA . LEU A 1 201 ? -21.907 -9.008 8.642 1.00 74.44 201 LEU A CA 1
ATOM 1607 C C . LEU A 1 201 ? -22.600 -10.375 8.544 1.00 74.44 201 LEU A C 1
ATOM 1609 O O . LEU A 1 201 ? -23.753 -10.447 8.133 1.00 74.44 201 LEU A O 1
ATOM 1613 N N . VAL A 1 202 ? -21.920 -11.452 8.938 1.00 72.12 202 VAL A N 1
ATOM 1614 C CA . VAL A 1 202 ? -22.488 -12.803 8.980 1.00 72.12 202 VAL A CA 1
ATOM 1615 C C . VAL A 1 202 ? -22.304 -13.344 10.400 1.00 72.12 202 VAL A C 1
ATOM 1617 O O . VAL A 1 202 ? -21.156 -13.483 10.839 1.00 72.12 202 VAL A O 1
ATOM 1620 N N . PRO A 1 203 ? -23.392 -13.625 11.143 1.00 59.03 203 PRO A N 1
ATOM 1621 C CA . PRO A 1 203 ? -23.302 -14.309 12.425 1.00 59.03 203 PRO A CA 1
ATOM 1622 C C . PRO A 1 203 ? -22.655 -15.675 12.204 1.00 59.03 203 PRO A C 1
ATOM 1624 O O . PRO A 1 203 ? -23.022 -16.387 11.267 1.00 59.03 203 PRO A O 1
ATOM 1627 N N . GLN A 1 204 ? -21.691 -16.048 13.043 1.00 57.69 204 GLN A N 1
ATOM 1628 C CA . GLN A 1 204 ? -21.122 -17.389 12.974 1.00 57.69 204 GLN A CA 1
ATOM 1629 C C . GLN A 1 204 ? -22.241 -18.382 13.280 1.00 57.69 204 GLN A C 1
ATOM 1631 O O . GLN A 1 204 ? -22.848 -18.334 14.352 1.00 57.69 204 GLN A O 1
ATOM 1636 N N . LEU A 1 205 ? -22.537 -19.245 12.309 1.00 52.94 205 LEU A N 1
ATOM 1637 C CA . LEU A 1 205 ? -23.514 -20.325 12.403 1.00 52.94 205 LEU A CA 1
ATOM 1638 C C . LEU A 1 205 ? -22.987 -21.357 13.420 1.00 52.94 205 LEU A C 1
ATOM 1640 O O . LEU A 1 205 ? -22.400 -22.368 13.056 1.00 52.94 205 LEU A O 1
ATOM 1644 N N . GLY A 1 206 ? -23.070 -21.024 14.705 1.00 53.91 206 GLY A N 1
ATOM 1645 C CA . GLY A 1 206 ? -22.379 -21.721 15.791 1.00 53.91 206 GLY A CA 1
ATOM 1646 C C . GLY A 1 206 ? -22.400 -20.967 17.124 1.00 53.91 206 GLY A C 1
ATOM 1647 O O . GLY A 1 206 ? -22.315 -21.601 18.170 1.00 53.91 206 GLY A O 1
ATOM 1648 N N . GLU A 1 207 ? -22.638 -19.649 17.128 1.00 48.44 207 GLU A N 1
ATOM 1649 C CA . GLU A 1 207 ? -23.150 -18.952 18.320 1.00 48.44 207 GLU A CA 1
ATOM 1650 C C . GLU A 1 207 ? -24.661 -19.205 18.428 1.00 48.44 207 GLU A C 1
ATOM 1652 O O . GLU A 1 207 ? -25.500 -18.306 18.356 1.00 48.44 207 GLU A O 1
ATOM 1657 N N . THR A 1 208 ? -25.033 -20.479 18.569 1.00 44.78 208 THR A N 1
ATOM 1658 C CA . THR A 1 208 ? -26.332 -20.842 19.126 1.00 44.78 208 THR A CA 1
ATOM 1659 C C . THR A 1 208 ? -26.391 -20.255 20.521 1.00 44.78 208 THR A C 1
ATOM 1661 O O . THR A 1 208 ? -25.733 -20.740 21.440 1.00 44.78 208 THR A O 1
ATOM 1664 N N . LEU A 1 209 ? -27.147 -19.164 20.623 1.00 48.12 209 LEU A N 1
ATOM 1665 C CA . LEU A 1 209 ? -27.908 -18.737 21.782 1.00 48.12 209 LEU A CA 1
ATOM 1666 C C . LEU A 1 209 ? -27.817 -19.755 22.928 1.00 48.12 209 LEU A C 1
ATOM 1668 O O . LEU A 1 209 ? -28.535 -20.756 22.932 1.00 48.12 209 LEU A O 1
ATOM 1672 N N . SER A 1 210 ? -26.999 -19.468 23.940 1.00 42.66 210 SER A N 1
ATOM 1673 C CA . SER A 1 210 ? -27.282 -19.962 25.283 1.00 42.66 210 SER A CA 1
ATOM 1674 C C . SER A 1 210 ? -28.535 -19.233 25.776 1.00 42.66 210 SER A C 1
ATOM 1676 O O . SER A 1 210 ? -28.501 -18.359 26.642 1.00 42.66 210 SER A O 1
ATOM 1678 N N . VAL A 1 211 ? -29.681 -19.567 25.174 1.00 49.88 211 VAL A N 1
ATOM 1679 C CA . VAL A 1 211 ? -30.965 -19.365 25.828 1.00 49.88 211 VAL A CA 1
ATOM 1680 C C . VAL A 1 211 ? -30.838 -20.160 27.113 1.00 49.88 211 VAL A C 1
ATOM 1682 O O . VAL A 1 211 ? -30.736 -21.383 27.084 1.00 49.88 211 VAL A O 1
ATOM 1685 N N . LYS A 1 212 ? -30.753 -19.449 28.238 1.00 43.38 212 LYS A N 1
ATOM 1686 C CA . LYS A 1 212 ? -30.991 -20.039 29.547 1.00 43.38 212 LYS A CA 1
ATOM 1687 C C . LYS A 1 212 ? -32.313 -20.782 29.437 1.00 43.38 212 LYS A C 1
ATOM 1689 O O . LYS A 1 212 ? -33.364 -20.156 29.304 1.00 43.38 212 LYS A O 1
ATOM 1694 N N . GLU A 1 213 ? -32.219 -22.102 29.419 1.00 42.41 213 GLU A N 1
ATOM 1695 C CA . GLU A 1 213 ? -33.327 -23.033 29.508 1.00 42.41 213 GLU A CA 1
ATOM 1696 C C . GLU A 1 213 ? -33.932 -22.849 30.904 1.00 42.41 213 GLU A C 1
ATOM 1698 O O . GLU A 1 213 ? -33.599 -23.531 31.866 1.00 42.41 213 GLU A O 1
ATOM 1703 N N . ASN A 1 214 ? -34.734 -21.794 31.045 1.00 39.41 214 ASN A N 1
ATOM 1704 C CA . ASN A 1 214 ? -35.577 -21.573 32.201 1.00 39.41 214 ASN A CA 1
ATOM 1705 C C . ASN A 1 214 ? -36.677 -22.634 32.155 1.00 39.41 214 ASN A C 1
ATOM 1707 O O . ASN A 1 214 ? -37.604 -22.524 31.354 1.00 39.41 214 ASN A O 1
ATOM 1711 N N . ASP A 1 215 ? -36.548 -23.643 33.015 1.00 44.28 215 ASP A N 1
ATOM 1712 C CA . ASP A 1 215 ? -37.584 -24.119 33.940 1.00 44.28 215 ASP A CA 1
ATOM 1713 C C . ASP A 1 215 ? -39.045 -23.901 33.510 1.00 44.28 215 ASP A C 1
ATOM 1715 O O . ASP A 1 215 ? -39.828 -23.254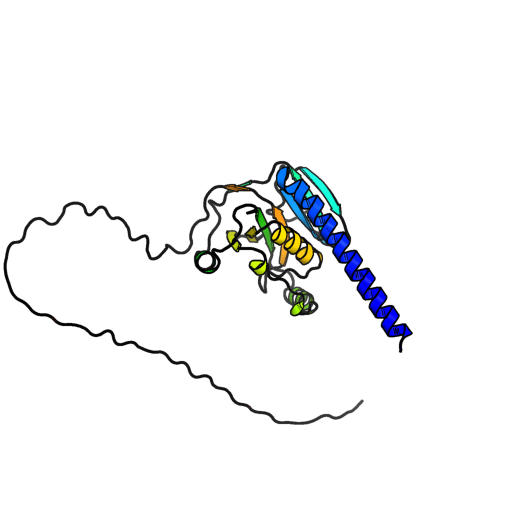 34.202 1.00 44.28 215 ASP A O 1
ATOM 1719 N N . TYR A 1 216 ? -39.451 -24.477 32.381 1.00 42.66 216 TYR A N 1
ATOM 1720 C CA . TYR A 1 216 ? -40.863 -24.571 32.006 1.00 42.66 216 TYR A CA 1
ATOM 1721 C C . TYR A 1 216 ? -41.156 -25.880 31.277 1.00 42.66 216 TYR A C 1
ATOM 1723 O O . TYR A 1 216 ? -41.699 -25.883 30.183 1.00 42.66 216 TYR A O 1
ATOM 1731 N N . PHE A 1 217 ? -40.863 -27.023 31.900 1.00 3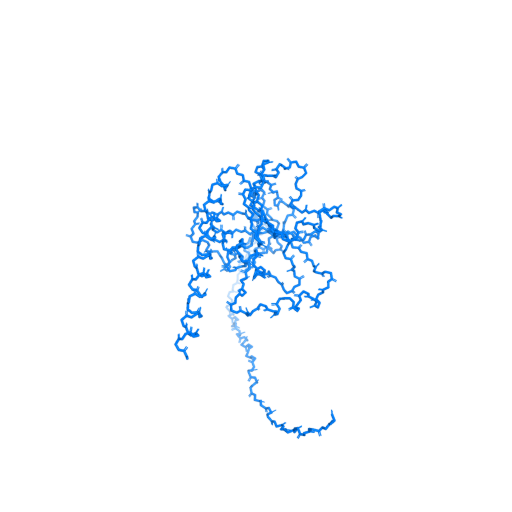9.09 217 PHE A N 1
ATOM 1732 C CA . PHE A 1 217 ? -41.657 -28.225 31.629 1.00 39.09 217 PHE A CA 1
ATOM 1733 C C . PHE A 1 217 ? -41.826 -29.073 32.889 1.00 39.09 217 PHE A C 1
ATOM 1735 O O . PHE A 1 217 ? -41.184 -30.094 33.122 1.00 39.09 217 PHE A O 1
ATOM 1742 N N . SER A 1 218 ? -42.767 -28.621 33.718 1.00 42.00 218 SER A N 1
ATOM 1743 C CA . SER A 1 218 ? -43.493 -29.507 34.615 1.00 42.00 218 SER A CA 1
ATOM 1744 C C . SER A 1 218 ? -44.209 -30.594 33.806 1.00 42.00 218 SER A C 1
ATOM 1746 O O . SER A 1 218 ? -45.078 -30.303 32.990 1.00 42.00 218 SER A O 1
ATOM 1748 N N . ARG A 1 219 ? -43.906 -31.845 34.160 1.00 46.22 219 ARG A N 1
ATOM 1749 C CA . ARG A 1 219 ? -44.912 -32.837 34.568 1.00 46.22 219 ARG A CA 1
ATOM 1750 C C . ARG A 1 219 ? -45.949 -33.229 33.502 1.00 46.22 219 ARG A C 1
ATOM 1752 O O . ARG A 1 219 ? -47.063 -32.711 33.479 1.00 46.22 219 ARG A O 1
ATOM 1759 N N . ARG A 1 220 ? -45.636 -34.276 32.735 1.00 38.38 220 ARG A N 1
ATOM 1760 C CA . ARG A 1 220 ? -46.632 -35.278 32.323 1.00 38.38 220 ARG A CA 1
ATOM 1761 C C . ARG A 1 220 ? -46.046 -36.679 32.427 1.00 38.38 220 ARG A C 1
ATOM 1763 O O . ARG A 1 220 ? -45.158 -37.047 31.667 1.00 38.38 220 ARG A O 1
ATOM 1770 N N . ASP A 1 221 ? -46.596 -37.432 33.368 1.00 46.78 221 ASP A N 1
ATOM 1771 C CA . ASP A 1 221 ? -46.589 -38.886 33.354 1.00 46.78 221 ASP A CA 1
ATOM 1772 C C . ASP A 1 221 ? -47.401 -39.388 32.150 1.00 46.78 221 ASP A C 1
ATOM 1774 O O . ASP A 1 221 ? -48.507 -38.904 31.906 1.00 46.78 221 ASP A O 1
ATOM 1778 N N . HIS A 1 222 ? -46.842 -40.334 31.395 1.00 41.31 222 HIS A N 1
ATOM 1779 C CA . HIS A 1 222 ? -47.377 -41.690 31.201 1.00 41.31 222 HIS A CA 1
ATOM 1780 C C . HIS A 1 222 ? -46.854 -42.335 29.907 1.00 41.31 222 HIS A C 1
ATOM 1782 O O . HIS A 1 222 ? -47.103 -41.864 28.806 1.00 41.31 222 HIS A O 1
ATOM 1788 N N . SER A 1 223 ? -46.145 -43.450 30.112 1.00 38.69 223 SER A N 1
ATOM 1789 C CA . SER A 1 223 ? -46.189 -44.712 29.358 1.00 38.69 223 SER A CA 1
ATOM 1790 C C . SER A 1 223 ? -46.473 -44.693 27.851 1.00 38.69 223 SER A C 1
ATOM 1792 O O . SER A 1 223 ? -47.592 -44.415 27.428 1.00 38.69 223 SER A O 1
ATOM 1794 N N . GLY A 1 224 ? -45.549 -45.293 27.097 1.00 35.81 224 GLY A N 1
ATOM 1795 C CA . GLY A 1 224 ? -45.945 -46.235 26.051 1.00 35.81 224 GLY A CA 1
ATOM 1796 C C . GLY A 1 224 ? -45.165 -46.160 24.744 1.00 35.81 224 GLY A C 1
ATOM 1797 O O . GLY A 1 224 ? -45.385 -45.260 23.953 1.00 35.81 224 GLY A O 1
ATOM 1798 N N . VAL A 1 225 ? -44.383 -47.220 24.516 1.00 39.28 225 VAL A N 1
ATOM 1799 C CA . VAL A 1 225 ? -44.238 -47.932 23.232 1.00 39.28 225 VAL A CA 1
ATOM 1800 C C . VAL A 1 225 ? -43.468 -47.228 22.098 1.00 39.28 225 VAL A C 1
ATOM 1802 O O . VAL A 1 225 ? -43.985 -46.393 21.373 1.00 39.28 225 VAL A O 1
ATOM 1805 N N . VAL A 1 226 ? -42.203 -47.654 21.969 1.00 44.41 226 VAL A N 1
ATOM 1806 C CA . VAL A 1 226 ? -41.530 -48.200 20.767 1.00 44.41 226 VAL A CA 1
ATOM 1807 C C . VAL A 1 226 ? -42.130 -47.836 19.399 1.00 44.41 226 VAL A C 1
ATOM 1809 O O . VAL A 1 226 ? -43.189 -48.340 19.056 1.00 44.41 226 VAL A O 1
ATOM 1812 N N . GLU A 1 227 ? -41.365 -47.125 18.565 1.00 41.88 227 GLU A N 1
ATOM 1813 C CA . GLU A 1 227 ? -40.878 -47.673 17.286 1.00 41.88 227 GLU A CA 1
ATOM 1814 C C . GLU A 1 227 ? -39.775 -46.793 16.679 1.00 41.88 227 GLU A C 1
ATOM 1816 O O . GLU A 1 227 ? -39.913 -45.582 16.515 1.00 41.88 227 GLU A O 1
ATOM 1821 N N . GLU A 1 228 ? -38.654 -47.448 16.374 1.00 43.81 228 GLU A N 1
ATOM 1822 C CA . GLU A 1 228 ? -37.575 -46.953 15.531 1.00 43.81 228 GLU A CA 1
ATOM 1823 C C . GLU A 1 228 ? -38.101 -46.692 14.118 1.00 43.81 228 GLU A C 1
ATOM 1825 O O . GLU A 1 228 ? -38.749 -47.544 13.513 1.00 43.81 228 GLU A O 1
ATOM 1830 N N . THR A 1 229 ? -37.754 -45.551 13.531 1.00 39.56 229 THR A N 1
ATOM 1831 C CA . THR A 1 229 ? -37.697 -45.453 12.069 1.00 39.56 229 THR A CA 1
ATOM 1832 C C . THR A 1 229 ? -36.587 -44.503 11.654 1.00 39.56 229 THR A C 1
ATOM 1834 O O . THR A 1 229 ? -36.692 -43.279 11.692 1.00 39.56 229 THR A O 1
ATOM 1837 N N . SER A 1 230 ? -35.484 -45.135 11.277 1.00 40.03 230 SER A N 1
ATOM 1838 C CA . SER A 1 230 ? -34.315 -44.582 10.614 1.00 40.03 230 SER A CA 1
ATOM 1839 C C . SER A 1 230 ? -34.716 -43.991 9.261 1.00 40.03 230 SER A C 1
ATOM 1841 O O . SER A 1 230 ? -35.133 -44.723 8.365 1.00 40.03 230 SER A O 1
ATOM 1843 N N . LEU A 1 231 ? -34.575 -42.676 9.088 1.00 39.53 231 LEU A N 1
ATOM 1844 C CA . LEU A 1 231 ? -34.689 -42.026 7.782 1.00 39.53 231 LEU A CA 1
ATOM 1845 C C . LEU A 1 231 ? -33.290 -41.760 7.228 1.00 39.53 231 LEU A C 1
ATOM 1847 O O . LEU A 1 231 ? -32.568 -40.869 7.672 1.00 39.53 231 LEU A O 1
ATOM 1851 N N . GLU A 1 232 ? -32.924 -42.600 6.260 1.00 40.09 232 GLU A N 1
ATOM 1852 C CA . GLU A 1 232 ? -31.714 -42.514 5.454 1.00 40.09 232 GLU A CA 1
ATOM 1853 C C . GLU A 1 232 ? -31.601 -41.164 4.735 1.00 40.09 232 GLU A C 1
ATOM 1855 O O . GLU A 1 232 ? -32.450 -40.754 3.940 1.00 40.09 232 GLU A O 1
ATOM 1860 N N . LEU A 1 233 ? -30.469 -40.511 4.986 1.00 37.06 233 LEU A N 1
ATOM 1861 C CA . LEU A 1 233 ? -29.957 -39.361 4.261 1.00 37.06 233 LEU A CA 1
ATOM 1862 C C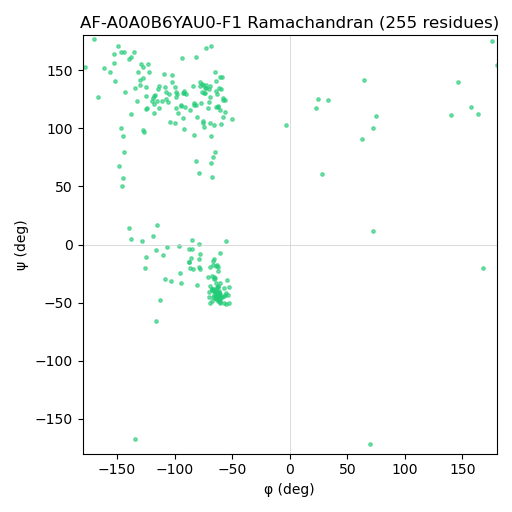 . LEU A 1 233 ? -29.599 -39.782 2.822 1.00 37.06 233 LEU A C 1
ATOM 1864 O O . LEU A 1 233 ? -28.542 -40.367 2.572 1.00 37.06 233 LEU A O 1
ATOM 1868 N N . ARG A 1 234 ? -30.448 -39.454 1.841 1.00 36.31 234 ARG A N 1
ATOM 1869 C CA . ARG A 1 234 ? -30.056 -39.507 0.425 1.00 36.31 234 ARG A CA 1
ATOM 1870 C C . ARG A 1 234 ? -29.154 -38.318 0.091 1.00 36.31 234 ARG A C 1
ATOM 1872 O O . ARG A 1 234 ? -29.614 -37.187 -0.044 1.00 36.31 234 ARG A O 1
ATOM 1879 N N . ARG A 1 235 ? -27.860 -38.611 -0.069 1.00 37.09 235 ARG A N 1
ATOM 1880 C CA . ARG A 1 235 ? -26.869 -37.773 -0.758 1.00 37.09 235 ARG A CA 1
ATOM 1881 C C . ARG A 1 235 ? -27.339 -37.492 -2.188 1.00 37.09 235 ARG A C 1
ATOM 1883 O O . ARG A 1 235 ? -27.419 -38.408 -3.000 1.00 37.09 235 ARG A O 1
ATOM 1890 N N . GLY A 1 236 ? -27.631 -36.229 -2.484 1.00 33.94 236 GLY A N 1
ATOM 1891 C CA . GLY A 1 236 ? -27.735 -35.716 -3.846 1.00 33.94 236 GLY A CA 1
ATOM 1892 C C . GLY A 1 236 ? -26.380 -35.172 -4.285 1.00 33.94 236 GLY A C 1
ATOM 1893 O O . GLY A 1 236 ? -26.006 -34.065 -3.910 1.00 33.94 236 GLY A O 1
ATOM 1894 N N . GLU A 1 237 ? -25.637 -35.971 -5.045 1.00 36.16 237 GLU A N 1
ATOM 1895 C CA . GLU A 1 237 ? -24.443 -35.544 -5.773 1.00 36.16 237 GLU A CA 1
ATOM 1896 C C . GLU A 1 237 ? -24.881 -34.744 -7.010 1.00 36.16 237 GLU A C 1
ATOM 1898 O O . GLU A 1 237 ? -25.347 -35.311 -7.996 1.00 36.16 237 GLU A O 1
ATOM 1903 N N . CYS A 1 238 ? -24.742 -33.416 -6.971 1.00 34.56 238 CYS A N 1
ATOM 1904 C CA . CYS A 1 238 ? -24.813 -32.589 -8.176 1.00 34.56 238 CYS A CA 1
ATOM 1905 C C . CYS A 1 238 ? -23.444 -32.599 -8.863 1.00 34.56 238 CYS A C 1
ATOM 1907 O O . CYS A 1 238 ? -22.553 -31.818 -8.532 1.00 34.56 238 CYS A O 1
ATOM 1909 N N . SER A 1 239 ? -23.292 -33.506 -9.823 1.00 37.00 239 SER A N 1
ATOM 1910 C CA . SER A 1 239 ? -22.242 -33.471 -10.836 1.00 37.00 239 SER A CA 1
ATOM 1911 C C . SER A 1 239 ? -22.664 -32.510 -11.953 1.00 37.00 239 SER A C 1
ATOM 1913 O O . SER A 1 239 ? -23.697 -32.695 -12.590 1.00 37.00 239 SER A O 1
ATOM 1915 N N . VAL A 1 240 ? -21.872 -31.460 -12.182 1.00 43.16 240 VAL A N 1
ATOM 1916 C CA . VAL A 1 240 ? -21.979 -30.606 -13.376 1.00 43.16 240 VAL A CA 1
ATOM 1917 C C . VAL A 1 240 ? -20.916 -31.078 -14.373 1.00 43.16 240 VAL A C 1
ATOM 1919 O O . VAL A 1 240 ? -19.751 -31.198 -13.984 1.00 43.16 240 VAL A O 1
ATOM 1922 N N . PRO A 1 241 ? -21.279 -31.377 -15.632 1.00 45.88 241 PRO A N 1
ATOM 1923 C CA . PRO A 1 241 ? -20.336 -31.878 -16.618 1.00 45.88 241 PRO A CA 1
ATOM 1924 C C . PRO A 1 241 ? -19.469 -30.754 -17.201 1.00 45.88 241 PRO A C 1
ATOM 1926 O O . PRO A 1 241 ? -19.950 -29.677 -17.552 1.00 45.88 241 PRO A O 1
ATOM 1929 N N . LEU A 1 242 ? -18.175 -31.056 -17.316 1.00 37.72 242 LEU A N 1
ATOM 1930 C CA . LEU A 1 242 ? -17.212 -30.381 -18.181 1.00 37.72 242 LEU A CA 1
ATOM 1931 C C . LEU A 1 242 ? -17.621 -30.591 -19.641 1.00 37.72 242 LEU A C 1
ATOM 1933 O O . LEU A 1 242 ? -17.603 -31.729 -20.108 1.00 37.72 242 LEU A O 1
ATOM 1937 N N . ASP A 1 243 ? -17.912 -29.507 -20.357 1.00 40.06 243 ASP A N 1
ATOM 1938 C CA . ASP A 1 243 ? -18.003 -29.531 -21.815 1.00 40.06 243 ASP A CA 1
ATOM 1939 C C . ASP A 1 243 ? -16.740 -28.894 -22.406 1.00 40.06 243 ASP A C 1
ATOM 1941 O O . ASP A 1 243 ? -16.499 -27.687 -22.330 1.00 40.06 243 ASP A O 1
ATOM 1945 N N . VAL A 1 244 ? -15.886 -29.767 -22.935 1.00 43.53 244 VAL A N 1
ATOM 1946 C CA . VAL A 1 244 ? -14.702 -29.456 -23.731 1.00 43.53 244 VAL A CA 1
ATOM 1947 C C . VAL A 1 244 ? -14.992 -29.983 -25.127 1.00 43.53 244 VAL A C 1
ATOM 1949 O O . VAL A 1 244 ? -15.122 -31.191 -25.289 1.00 43.53 244 VAL A O 1
ATOM 1952 N N . SER A 1 245 ? -15.050 -29.103 -26.127 1.00 41.66 245 SER A N 1
ATOM 1953 C CA . SER A 1 245 ? -14.506 -29.294 -27.489 1.00 41.66 245 SER A CA 1
ATOM 1954 C C . SER A 1 245 ? -15.125 -28.266 -28.448 1.00 41.66 245 SER A C 1
ATOM 1956 O O . SER A 1 245 ? -16.331 -28.150 -28.598 1.00 41.66 245 SER A O 1
ATOM 1958 N N . ASN A 1 246 ? -14.300 -27.334 -28.921 1.00 39.78 246 ASN A N 1
ATOM 1959 C CA . ASN A 1 246 ? -13.708 -27.314 -30.265 1.00 39.78 246 ASN A CA 1
ATOM 1960 C C . ASN A 1 246 ? -14.675 -26.906 -31.376 1.00 39.78 246 ASN A C 1
ATOM 1962 O O . ASN A 1 246 ? -15.446 -27.722 -31.868 1.00 39.78 246 ASN A O 1
ATOM 1966 N N . GLN A 1 247 ? -14.439 -25.717 -31.936 1.00 40.31 247 GLN A N 1
ATOM 1967 C CA . GLN A 1 247 ? -14.519 -25.584 -33.385 1.00 40.31 247 GLN A CA 1
ATOM 1968 C C . GLN A 1 247 ? -13.486 -24.583 -33.915 1.00 40.31 247 GLN A C 1
ATOM 1970 O O . GLN A 1 247 ? -13.707 -23.379 -33.992 1.00 40.31 247 GLN A O 1
ATOM 1975 N N . GLU A 1 248 ? -12.332 -25.132 -34.296 1.00 44.69 248 GLU A N 1
ATOM 1976 C CA . GLU A 1 248 ? -11.467 -24.580 -35.335 1.00 44.69 248 GLU A CA 1
ATOM 1977 C C . GLU A 1 248 ? -12.214 -24.466 -36.671 1.00 44.69 248 GLU A C 1
ATOM 1979 O O . GLU A 1 248 ? -12.955 -25.378 -37.049 1.00 44.69 248 GLU A O 1
ATOM 1984 N N . ARG A 1 249 ? -11.897 -23.392 -37.408 1.00 40.78 249 ARG A N 1
ATOM 1985 C CA . ARG A 1 249 ? -11.769 -23.229 -38.879 1.00 40.78 249 ARG A CA 1
ATOM 1986 C C . ARG A 1 249 ? -12.234 -21.813 -39.238 1.00 40.78 249 ARG A C 1
ATOM 1988 O O . ARG A 1 249 ? -13.264 -21.385 -38.751 1.00 40.78 249 ARG A O 1
ATOM 1995 N N . ARG A 1 250 ? -11.634 -21.043 -40.141 1.00 41.53 250 ARG A N 1
ATOM 1996 C CA . ARG A 1 250 ? -10.416 -21.062 -40.975 1.00 41.53 250 ARG A CA 1
ATOM 1997 C C . ARG A 1 250 ? -10.500 -19.737 -41.766 1.00 41.53 250 ARG A C 1
ATOM 1999 O O . ARG A 1 250 ? -11.618 -19.353 -42.096 1.00 41.53 250 ARG A O 1
ATOM 2006 N N . SER A 1 251 ? -9.353 -19.193 -42.206 1.00 42.28 251 SER A N 1
ATOM 2007 C CA . SER A 1 251 ? -9.166 -18.370 -43.437 1.00 42.28 251 SER A CA 1
ATOM 2008 C C . SER A 1 251 ? -9.896 -17.004 -43.512 1.00 42.28 251 SER A C 1
ATOM 2010 O O . SER A 1 251 ? -11.031 -16.887 -43.098 1.00 42.28 251 SER A O 1
ATOM 2012 N N . ALA A 1 252 ? -9.365 -15.904 -44.045 1.00 38.97 252 ALA A N 1
ATOM 2013 C CA . ALA A 1 252 ? -8.239 -15.646 -44.934 1.00 38.97 252 ALA A CA 1
ATOM 2014 C C . ALA A 1 252 ? -7.836 -14.154 -44.823 1.00 38.97 252 ALA A C 1
ATOM 2016 O O . ALA A 1 252 ? -8.687 -13.304 -44.575 1.00 38.97 252 ALA A O 1
ATOM 2017 N N . ALA A 1 253 ? -6.563 -13.842 -45.074 1.00 48.62 253 ALA A N 1
ATOM 2018 C CA . ALA A 1 253 ? -6.148 -12.568 -45.682 1.00 48.62 253 ALA A CA 1
ATOM 2019 C C . ALA A 1 253 ? -6.343 -12.692 -47.221 1.00 48.62 253 ALA A C 1
ATOM 2021 O O . ALA A 1 253 ? -6.406 -13.841 -47.676 1.00 48.62 253 ALA A O 1
ATOM 2022 N N . PRO A 1 254 ? -6.412 -11.619 -48.046 1.00 59.12 254 PRO A N 1
ATOM 2023 C CA . PRO A 1 254 ? -5.319 -10.642 -48.175 1.00 59.12 254 PRO A CA 1
ATOM 2024 C C . PRO A 1 254 ? -5.717 -9.176 -48.502 1.00 59.12 254 PRO A C 1
ATOM 2026 O O . PRO A 1 254 ? -6.867 -8.879 -48.796 1.00 59.12 254 PRO A O 1
ATOM 2029 N N . LEU A 1 255 ? -4.698 -8.305 -48.406 1.00 54.22 255 LEU A N 1
ATOM 2030 C CA . LEU A 1 255 ? -4.361 -7.102 -49.204 1.00 54.22 255 LEU A CA 1
ATOM 2031 C C . LEU A 1 255 ? -5.475 -6.353 -49.967 1.00 54.22 255 LEU A C 1
ATOM 2033 O O . LEU A 1 255 ? -6.086 -6.924 -50.860 1.00 54.22 255 LEU A O 1
ATOM 2037 N N . ASP A 1 256 ? -5.605 -5.040 -49.725 1.00 53.94 256 ASP A N 1
ATOM 2038 C CA . ASP A 1 256 ? -5.212 -3.998 -50.698 1.00 53.94 256 ASP A CA 1
ATOM 2039 C C . ASP A 1 256 ? -5.411 -2.559 -50.160 1.00 53.94 256 ASP A C 1
ATOM 2041 O O . ASP A 1 256 ? -6.315 -2.301 -49.363 1.00 53.94 256 ASP A O 1
ATOM 2045 N N . VAL A 1 257 ? -4.579 -1.660 -50.715 1.00 54.66 257 VAL A N 1
ATOM 2046 C CA . VAL A 1 257 ? -4.478 -0.177 -50.636 1.00 54.66 257 VAL A CA 1
ATOM 2047 C C . VAL A 1 257 ? -3.641 0.425 -49.505 1.00 54.66 257 VAL A C 1
ATOM 2049 O O . VAL A 1 257 ? -4.075 0.436 -48.334 1.00 54.66 257 VAL A O 1
#

pLDDT: mean 76.15, std 20.91, range [33.94, 95.5]

Organism: NCBI:txid1028688

Solvent-accessible surface area (backbone atoms only — not comparable to full-atom values): 15822 Å² total; per-residue (Å²): 109,70,68,61,55,50,50,52,51,50,52,51,49,54,49,51,51,50,54,51,53,50,53,55,50,51,48,52,52,50,66,57,39,67,79,75,28,15,46,35,42,36,38,42,76,58,66,82,76,62,85,87,83,67,86,48,92,83,66,52,95,77,56,49,76,44,82,77,45,75,54,90,34,32,29,37,25,38,28,41,67,65,42,73,44,73,26,63,87,22,36,19,70,60,78,59,50,78,77,58,76,65,78,86,56,83,89,44,75,41,40,30,42,35,37,29,38,70,57,96,49,58,66,63,51,50,54,58,54,64,72,52,55,75,94,65,52,40,52,52,71,81,41,32,48,74,63,32,38,37,86,60,86,58,28,37,37,36,31,37,21,42,64,69,26,50,53,51,49,52,54,31,50,28,73,66,29,50,42,78,54,100,66,44,42,75,68,37,36,30,36,43,44,81,39,80,56,46,41,65,81,60,80,65,94,75,76,68,73,83,66,77,82,70,91,77,78,82,85,79,91,78,88,82,82,91,79,90,78,89,79,81,84,79,83,80,82,84,81,80,84,87,86,84,82,87,83,89,84,76,90,80,85,82,89,86,136